Protein AF-A0A483ZE23-F1 (afdb_monomer_lite)

InterPro domains:
  IPR027417 P-loop containing nucleoside triphosphate hydrolase [G3DSA:3.40.50.300] (1-253)
  IPR038729 Rad50/SbcC-type AAA domain [PF13476] (1-204)

Secondary structure (DSSP, 8-state):
----STTSSHHHHHHHHHHHTT-S-----HHHHHH-SEEEEEEEETTEEEEEEEESS-TTSPEEEESS-GGGGGGSPPEEEBSSTT-TT-TT-BHHHHHHHHTT---PEEES-TT-TTPPEEE--HHHHGGGT---HHHHHSTTGGGTTSHHHHHHHHHHHHHHTT-S-HHHHHHHHHHHHHHHHHHHHHHHHHHHHHHHHHTT--SHHHHHHHHHHHHHHHHHHHHHHHHHHHHHHHHHHHHHHHHHHHHH--

Structure (mmCIF, N/CA/C/O backbone):
data_AF-A0A483ZE23-F1
#
_entry.id   AF-A0A483ZE23-F1
#
loop_
_atom_site.group_PDB
_atom_site.id
_atom_site.type_symbol
_atom_site.label_atom_id
_atom_site.label_alt_id
_atom_site.label_comp_id
_atom_site.label_asym_id
_atom_site.label_entity_id
_atom_site.label_seq_id
_atom_site.pdbx_PDB_ins_code
_atom_site.Cartn_x
_atom_site.Cartn_y
_atom_site.Cartn_z
_atom_site.occupancy
_atom_site.B_iso_or_equiv
_atom_site.auth_seq_id
_atom_site.auth_comp_id
_atom_site.auth_asym_id
_atom_site.auth_atom_id
_atom_site.pdbx_PDB_model_num
ATOM 1 N N . ILE A 1 1 ? 26.154 -3.461 -9.272 1.00 65.56 1 ILE A N 1
ATOM 2 C CA . ILE A 1 1 ? 26.825 -2.138 -9.287 1.00 65.56 1 ILE A CA 1
ATOM 3 C C . ILE A 1 1 ? 26.515 -1.506 -10.634 1.00 65.56 1 ILE A C 1
ATOM 5 O O . ILE A 1 1 ? 26.858 -2.111 -11.640 1.00 65.56 1 ILE A O 1
ATOM 9 N N . ILE A 1 2 ? 25.820 -0.367 -10.657 1.00 71.19 2 ILE A N 1
ATOM 10 C CA . ILE A 1 2 ? 25.617 0.430 -11.876 1.00 71.19 2 ILE A CA 1
ATOM 11 C C . ILE A 1 2 ? 26.659 1.549 -11.820 1.00 71.19 2 ILE A C 1
ATOM 13 O O . ILE A 1 2 ? 26.652 2.336 -10.875 1.00 71.19 2 ILE A O 1
ATOM 17 N N . HIS A 1 3 ? 27.589 1.580 -12.771 1.00 67.88 3 HIS A N 1
ATOM 18 C CA . HIS A 1 3 ? 28.696 2.537 -12.798 1.00 67.88 3 HIS A CA 1
ATOM 19 C C . HIS A 1 3 ? 28.598 3.432 -14.037 1.00 67.88 3 HIS A C 1
ATOM 21 O O . HIS A 1 3 ? 28.158 2.984 -15.090 1.00 67.88 3 HIS A O 1
ATOM 27 N N . GLY A 1 4 ? 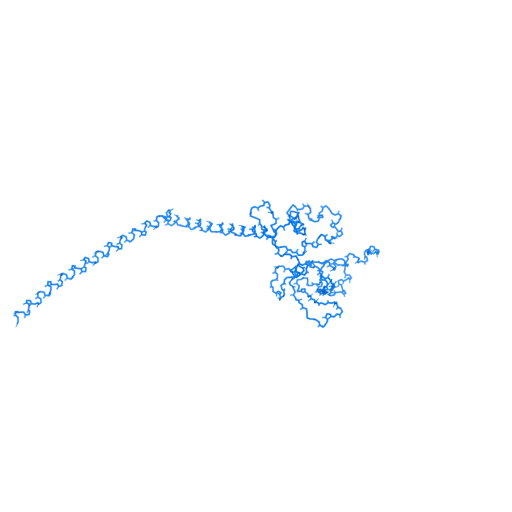28.982 4.696 -13.889 1.00 71.31 4 GLY A N 1
ATOM 28 C CA . GLY A 1 4 ? 28.954 5.719 -14.934 1.00 71.31 4 GLY A CA 1
ATOM 29 C C . GLY A 1 4 ? 29.143 7.106 -14.325 1.00 71.31 4 GLY A C 1
ATOM 30 O O . GLY A 1 4 ? 29.014 7.253 -13.105 1.00 71.31 4 GLY A O 1
ATOM 31 N N . ASP A 1 5 ? 29.383 8.118 -15.151 1.00 69.12 5 ASP A N 1
ATOM 32 C CA . ASP A 1 5 ? 29.595 9.502 -14.703 1.00 69.12 5 ASP A CA 1
ATOM 33 C C . ASP A 1 5 ? 28.368 10.090 -14.002 1.00 69.12 5 ASP A C 1
ATOM 35 O O . ASP A 1 5 ? 27.251 9.585 -14.152 1.00 69.12 5 ASP A O 1
ATOM 39 N N . SER A 1 6 ? 28.553 11.131 -13.187 1.00 67.56 6 SER A N 1
ATOM 40 C CA . SER A 1 6 ? 27.422 11.839 -12.571 1.00 67.56 6 SER A CA 1
ATOM 41 C C . SER A 1 6 ? 26.396 12.236 -13.639 1.00 67.56 6 SER A C 1
ATOM 43 O O . SER A 1 6 ? 26.776 12.554 -14.759 1.00 67.56 6 SER A O 1
ATOM 45 N N . ASP A 1 7 ? 25.109 12.183 -13.290 1.00 63.03 7 ASP A N 1
ATOM 46 C CA . ASP A 1 7 ? 23.998 12.613 -14.159 1.00 63.03 7 ASP A CA 1
ATOM 47 C C . ASP A 1 7 ? 23.682 11.724 -15.384 1.00 63.03 7 ASP A C 1
ATOM 49 O O . ASP A 1 7 ? 22.921 12.075 -16.274 1.00 63.03 7 ASP A O 1
ATOM 53 N N . THR A 1 8 ? 24.202 10.495 -15.414 1.00 67.81 8 THR A N 1
ATOM 54 C CA . THR A 1 8 ? 23.922 9.511 -16.485 1.00 67.81 8 THR A CA 1
ATOM 55 C C . THR A 1 8 ? 22.619 8.712 -16.295 1.00 67.81 8 THR A C 1
ATOM 57 O O . THR A 1 8 ? 22.459 7.636 -16.865 1.00 67.81 8 THR A O 1
ATOM 60 N N . GLY A 1 9 ? 21.691 9.178 -15.451 1.00 69.81 9 GLY A N 1
ATOM 61 C CA . GLY A 1 9 ? 20.382 8.528 -15.254 1.00 69.81 9 GLY A CA 1
ATOM 62 C C . GLY A 1 9 ? 20.380 7.242 -14.411 1.00 69.81 9 GLY A C 1
ATOM 63 O O . GLY A 1 9 ? 19.381 6.525 -14.366 1.00 69.81 9 GLY A O 1
ATOM 64 N N . LYS A 1 10 ? 21.474 6.932 -13.701 1.00 81.19 10 LYS A N 1
ATOM 65 C CA . LYS A 1 10 ? 21.560 5.746 -12.820 1.00 81.19 10 LYS A CA 1
ATOM 66 C C . LYS A 1 10 ? 20.478 5.742 -11.736 1.00 81.19 10 LYS A C 1
ATOM 68 O O . LYS A 1 10 ? 19.839 4.717 -11.509 1.00 81.19 10 LYS A O 1
ATOM 73 N N . SER A 1 11 ? 20.272 6.888 -11.087 1.00 80.31 11 SER A N 1
ATOM 74 C CA . SER A 1 11 ? 19.232 7.055 -10.067 1.00 80.31 11 SER A CA 1
ATOM 75 C C . SER A 1 11 ? 17.834 6.961 -10.683 1.00 80.31 11 SER A C 1
ATOM 77 O O . SER A 1 11 ? 16.947 6.365 -10.079 1.00 80.31 11 SER A O 1
ATOM 79 N N . SER A 1 12 ? 17.662 7.417 -11.929 1.00 83.50 12 SER A N 1
ATOM 80 C CA . SER A 1 12 ? 16.395 7.341 -12.664 1.00 83.50 12 SER A CA 1
ATOM 81 C C . SER A 1 12 ? 15.918 5.898 -12.865 1.00 83.50 12 SER A C 1
ATOM 83 O O . SER A 1 12 ? 14.727 5.627 -12.752 1.00 83.50 12 SER A O 1
ATOM 85 N N . ILE A 1 13 ? 16.825 4.940 -13.102 1.00 85.81 13 ILE A N 1
ATOM 86 C CA . ILE A 1 13 ? 16.463 3.512 -13.212 1.00 85.81 13 ILE A CA 1
ATOM 87 C C . ILE A 1 13 ? 15.835 3.006 -11.905 1.00 85.81 13 ILE A C 1
ATOM 89 O O . ILE A 1 13 ? 14.815 2.316 -11.922 1.00 85.81 13 ILE A O 1
ATOM 93 N N . LEU A 1 14 ? 16.433 3.353 -10.765 1.00 87.00 14 LEU A N 1
ATOM 94 C CA . LEU A 1 14 ? 15.923 2.949 -9.456 1.00 87.00 14 LEU A CA 1
ATOM 95 C C . LEU A 1 14 ? 14.601 3.648 -9.115 1.00 87.00 14 LEU A C 1
ATOM 97 O O . LEU A 1 14 ? 13.697 3.011 -8.572 1.00 87.00 14 LEU A O 1
ATOM 101 N N . GLU A 1 15 ? 14.456 4.914 -9.503 1.00 87.44 15 GLU A N 1
ATOM 102 C CA . GLU A 1 15 ? 13.198 5.662 -9.439 1.00 87.44 15 GLU A CA 1
ATOM 103 C C . GLU A 1 15 ? 12.086 4.969 -10.246 1.00 87.44 15 GLU A C 1
ATOM 105 O O . GLU A 1 15 ? 10.981 4.792 -9.731 1.00 87.44 15 GLU A O 1
ATOM 110 N N . PHE A 1 16 ? 12.372 4.469 -11.456 1.00 90.19 16 PHE A N 1
ATOM 111 C CA . PHE A 1 16 ? 11.405 3.698 -12.251 1.00 90.19 16 PHE A CA 1
ATOM 112 C C . PHE A 1 16 ? 10.968 2.408 -11.563 1.00 90.19 16 PHE A C 1
ATOM 114 O O . PHE A 1 16 ? 9.770 2.120 -11.505 1.00 90.19 16 PHE A O 1
ATOM 121 N N . ILE A 1 17 ? 11.912 1.645 -11.008 1.00 91.62 17 ILE A N 1
ATOM 122 C CA . ILE A 1 17 ? 11.592 0.428 -10.253 1.00 91.62 17 ILE A CA 1
ATOM 123 C C . ILE A 1 17 ? 10.708 0.788 -9.054 1.00 91.62 17 ILE A C 1
ATOM 125 O O . ILE A 1 17 ? 9.651 0.191 -8.853 1.00 91.62 17 ILE A O 1
ATOM 129 N N . ASN A 1 18 ? 11.089 1.809 -8.286 1.00 90.88 18 ASN A N 1
ATOM 130 C CA . ASN A 1 18 ? 10.332 2.277 -7.130 1.00 90.88 18 ASN A CA 1
ATOM 131 C C . ASN A 1 18 ? 8.910 2.745 -7.508 1.00 90.88 18 ASN A C 1
ATOM 133 O O . ASN A 1 18 ? 7.946 2.439 -6.796 1.00 90.88 18 ASN A O 1
ATOM 137 N N . TYR A 1 19 ? 8.768 3.440 -8.638 1.00 92.31 19 TYR A N 1
ATOM 138 C CA . TYR A 1 19 ? 7.496 3.900 -9.195 1.00 92.31 19 TYR A CA 1
ATOM 139 C C . TYR A 1 19 ? 6.587 2.752 -9.628 1.00 92.31 19 TYR A C 1
ATOM 141 O O . TYR A 1 19 ? 5.401 2.737 -9.282 1.00 92.31 19 TYR A O 1
ATOM 149 N N . LEU A 1 20 ? 7.134 1.764 -10.335 1.00 93.88 20 LEU A N 1
ATOM 150 C CA . LEU A 1 20 ? 6.393 0.582 -10.781 1.00 93.88 20 LEU A CA 1
ATOM 151 C C . LEU A 1 20 ? 6.028 -0.337 -9.609 1.00 93.88 20 LEU A C 1
ATOM 153 O O . LEU A 1 20 ? 4.983 -0.976 -9.629 1.00 93.88 20 LEU A O 1
ATOM 157 N N . LEU A 1 21 ? 6.792 -0.287 -8.518 1.00 93.12 21 LEU A N 1
ATOM 158 C CA . LEU A 1 21 ? 6.472 -0.901 -7.226 1.00 93.12 21 LEU A CA 1
ATOM 159 C C . LEU A 1 21 ? 5.576 -0.018 -6.326 1.00 93.12 21 LEU A C 1
ATOM 161 O O . LEU A 1 21 ? 5.539 -0.166 -5.098 1.00 93.12 21 LEU A O 1
ATOM 165 N N . GLY A 1 22 ? 4.833 0.921 -6.919 1.00 89.81 22 GLY A N 1
ATOM 166 C CA . GLY A 1 22 ? 3.726 1.627 -6.271 1.00 89.81 22 GLY A CA 1
ATOM 167 C C . GLY A 1 22 ? 4.075 2.955 -5.596 1.00 89.81 22 GLY A C 1
ATOM 168 O O . GLY A 1 22 ? 3.299 3.417 -4.755 1.00 89.81 22 GLY A O 1
ATOM 169 N N . ALA A 1 23 ? 5.216 3.586 -5.903 1.00 89.38 23 ALA A N 1
ATOM 170 C CA . ALA A 1 23 ? 5.449 4.963 -5.456 1.00 89.38 23 ALA A CA 1
ATOM 171 C C . ALA A 1 23 ? 4.431 5.922 -6.101 1.00 89.38 23 ALA A C 1
ATOM 173 O O . ALA A 1 23 ? 3.999 5.735 -7.237 1.00 89.38 23 ALA A O 1
ATOM 174 N N . SER A 1 24 ? 4.003 6.957 -5.381 1.00 86.19 24 SER A N 1
ATOM 175 C CA . SER A 1 24 ? 2.981 7.891 -5.880 1.00 86.19 24 SER A CA 1
ATOM 176 C C . SER A 1 24 ? 3.514 8.884 -6.912 1.00 86.19 24 SER A C 1
ATOM 178 O O . SER A 1 24 ? 2.729 9.426 -7.686 1.00 86.19 24 SER A O 1
ATOM 180 N N . LYS A 1 25 ? 4.825 9.122 -6.907 1.00 82.75 25 LYS A N 1
ATOM 181 C CA . LYS A 1 25 ? 5.541 10.048 -7.782 1.00 82.75 25 LYS A CA 1
ATOM 182 C C . LYS A 1 25 ? 6.838 9.396 -8.248 1.00 82.75 25 LYS A C 1
ATOM 184 O O . LYS A 1 25 ? 7.291 8.435 -7.626 1.00 82.75 25 LYS A O 1
ATOM 189 N N . ILE A 1 26 ? 7.380 9.936 -9.327 1.00 84.38 26 ILE A N 1
ATOM 190 C CA . ILE A 1 26 ? 8.686 9.598 -9.873 1.00 84.38 26 ILE A CA 1
ATOM 191 C C . ILE A 1 26 ? 9.398 10.910 -10.190 1.00 84.38 26 ILE A C 1
ATOM 193 O O . ILE A 1 26 ? 8.773 11.820 -10.740 1.00 84.38 26 ILE A O 1
ATOM 197 N N . GLU A 1 27 ? 10.661 11.026 -9.799 1.00 80.25 27 GLU A N 1
ATOM 198 C CA . GLU A 1 27 ? 11.491 12.185 -10.130 1.00 80.25 27 GLU A CA 1
ATOM 199 C C . GLU A 1 27 ? 12.372 11.828 -11.330 1.00 80.25 27 GLU A C 1
ATOM 201 O O . GLU A 1 27 ? 13.183 10.904 -11.278 1.00 80.25 27 GLU A O 1
ATOM 206 N N . LEU A 1 28 ? 12.156 12.517 -12.452 1.00 76.81 28 LEU A N 1
ATOM 207 C CA . LEU A 1 28 ? 12.827 12.254 -13.725 1.00 76.81 28 LEU A CA 1
ATOM 208 C C . LEU A 1 28 ? 13.438 13.541 -14.275 1.00 76.81 28 LEU A C 1
ATOM 210 O O . LEU A 1 28 ? 12.892 14.622 -14.068 1.00 76.81 28 LEU A O 1
ATOM 214 N N . ALA A 1 29 ? 14.540 13.398 -15.010 1.00 73.81 29 ALA A N 1
ATOM 215 C CA . ALA A 1 29 ? 15.117 14.480 -15.800 1.00 73.81 29 ALA A CA 1
ATOM 216 C C . ALA A 1 29 ? 14.209 14.830 -16.995 1.00 73.81 29 ALA A C 1
ATOM 218 O O . ALA A 1 29 ? 13.517 13.953 -17.533 1.00 73.81 29 ALA A O 1
ATOM 219 N N . ASP A 1 30 ? 14.233 16.093 -17.419 1.00 70.06 30 ASP A N 1
ATOM 220 C CA . ASP A 1 30 ? 13.345 16.642 -18.454 1.00 70.06 30 ASP A CA 1
ATOM 221 C C . ASP A 1 30 ? 13.458 15.889 -19.793 1.00 70.06 30 ASP A C 1
ATOM 223 O O . ASP A 1 30 ? 12.461 15.673 -20.492 1.00 70.06 30 ASP A O 1
ATOM 227 N N . GLU A 1 31 ? 14.653 15.403 -20.130 1.00 70.50 31 GLU A N 1
ATOM 228 C CA . GLU A 1 31 ? 14.921 14.638 -21.347 1.00 70.50 31 GLU A CA 1
ATOM 229 C C . GLU A 1 31 ? 14.141 13.318 -21.376 1.00 70.50 31 GLU A C 1
ATOM 231 O O . GLU A 1 31 ? 13.578 12.952 -22.411 1.00 70.50 31 GLU A O 1
ATOM 236 N N . ILE A 1 32 ? 14.052 12.617 -20.239 1.00 72.88 32 ILE A N 1
ATOM 237 C CA . ILE A 1 32 ? 13.339 11.335 -20.126 1.00 72.88 32 ILE A CA 1
ATOM 238 C C . ILE A 1 32 ? 11.835 11.559 -20.241 1.00 72.88 32 ILE A C 1
ATOM 240 O O . ILE A 1 32 ? 11.150 10.801 -20.932 1.00 72.88 32 ILE A O 1
ATOM 244 N N . ILE A 1 33 ? 11.334 12.613 -19.593 1.00 72.88 33 ILE A N 1
ATOM 245 C CA . ILE A 1 33 ? 9.921 12.986 -19.630 1.00 72.88 33 ILE A CA 1
ATOM 246 C C . ILE A 1 33 ? 9.503 13.162 -21.095 1.00 72.88 33 ILE A C 1
ATOM 248 O O . ILE A 1 33 ? 8.601 12.473 -21.560 1.00 72.88 33 ILE A O 1
ATOM 252 N N . SER A 1 34 ? 10.243 13.949 -21.879 1.00 73.19 34 SER A N 1
ATOM 253 C CA . SER A 1 34 ? 9.892 14.255 -23.277 1.00 73.19 34 SER A CA 1
ATOM 254 C C . SER A 1 34 ? 9.717 13.045 -24.215 1.00 73.19 34 SER A C 1
ATOM 256 O O . SER A 1 34 ? 9.046 13.163 -25.240 1.00 73.19 34 SER A O 1
ATOM 258 N N . SER A 1 35 ? 10.308 11.893 -23.884 1.00 76.50 35 SER A N 1
ATOM 259 C CA . SER A 1 35 ? 10.448 10.753 -24.802 1.00 76.50 35 SER A CA 1
ATOM 260 C C . SER A 1 35 ? 9.726 9.480 -24.349 1.00 76.50 35 SER A C 1
ATOM 262 O O . SER A 1 35 ? 9.597 8.540 -25.134 1.00 76.50 35 SER A O 1
ATOM 264 N N . VAL A 1 36 ? 9.256 9.416 -23.100 1.00 80.12 36 VAL A N 1
ATOM 265 C CA . VAL A 1 36 ? 8.680 8.200 -22.508 1.00 80.12 36 VAL A CA 1
ATOM 266 C C . VAL A 1 36 ? 7.251 8.467 -22.049 1.00 80.12 36 VAL A C 1
ATOM 268 O O . VAL A 1 36 ? 6.993 9.430 -21.345 1.00 80.12 36 VAL A O 1
ATOM 271 N N . ASN A 1 37 ? 6.313 7.586 -22.409 1.00 85.12 37 ASN A N 1
ATOM 272 C CA . ASN A 1 37 ? 4.911 7.681 -21.967 1.00 85.12 37 ASN A CA 1
ATOM 273 C C . ASN A 1 37 ? 4.549 6.618 -20.921 1.00 85.12 37 ASN A C 1
ATOM 275 O O . ASN A 1 37 ? 3.772 6.867 -19.999 1.00 85.12 37 ASN A O 1
ATOM 279 N N . TYR A 1 38 ? 5.127 5.426 -21.055 1.00 89.75 38 TYR A N 1
ATOM 280 C CA . TYR A 1 38 ? 4.837 4.275 -20.209 1.00 89.75 38 TYR A CA 1
ATOM 281 C C . TYR A 1 38 ? 6.133 3.644 -19.729 1.00 89.75 38 TYR A C 1
ATOM 283 O O . TYR A 1 38 ? 7.107 3.569 -20.476 1.00 89.75 38 TYR A O 1
ATOM 291 N N . ALA A 1 39 ? 6.106 3.142 -18.503 1.00 91.94 39 ALA A N 1
ATOM 292 C CA . ALA A 1 39 ? 7.167 2.329 -17.944 1.00 91.94 39 ALA A CA 1
ATOM 293 C C . ALA A 1 39 ? 6.632 0.918 -17.671 1.00 91.94 39 ALA A C 1
A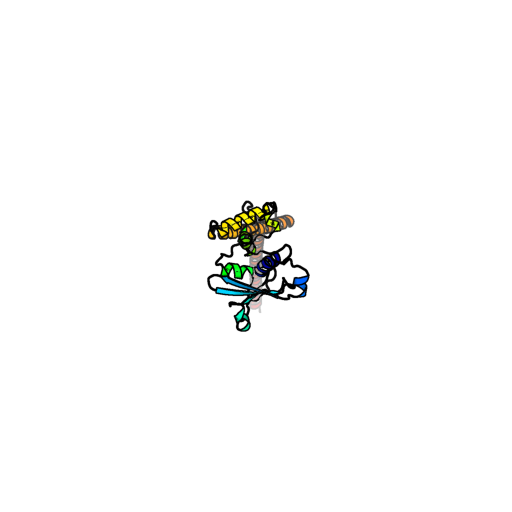TOM 295 O O . ALA A 1 39 ? 5.462 0.747 -17.314 1.00 91.94 39 ALA A O 1
ATOM 296 N N . ALA A 1 40 ? 7.487 -0.084 -17.861 1.00 94.56 40 ALA A N 1
ATOM 297 C CA . ALA A 1 40 ? 7.164 -1.480 -17.613 1.00 94.56 40 ALA A CA 1
ATOM 298 C C . ALA A 1 40 ? 8.267 -2.143 -16.785 1.00 94.56 40 ALA A C 1
ATOM 300 O O . ALA A 1 40 ? 9.449 -1.877 -17.001 1.00 94.56 40 ALA A O 1
ATOM 301 N N . LEU A 1 41 ? 7.872 -2.989 -15.836 1.00 95.50 41 LEU A N 1
ATOM 302 C CA . LEU A 1 41 ? 8.773 -3.755 -14.982 1.00 95.50 41 LEU A CA 1
ATOM 303 C C . LEU A 1 41 ? 8.312 -5.204 -14.957 1.00 95.50 41 LEU A C 1
ATOM 305 O O . LEU A 1 41 ? 7.193 -5.492 -14.537 1.00 95.50 41 LEU A O 1
ATOM 309 N N . GLU A 1 42 ? 9.195 -6.103 -15.369 1.00 96.06 42 GLU A N 1
ATOM 310 C CA . GLU A 1 42 ? 9.025 -7.530 -15.138 1.00 96.06 42 GLU A CA 1
ATOM 311 C C . GLU A 1 42 ? 9.618 -7.900 -13.774 1.00 96.06 42 GLU A C 1
ATOM 313 O O . GLU A 1 42 ? 10.748 -7.529 -13.451 1.00 96.06 42 GLU A O 1
ATOM 318 N N . VAL A 1 43 ? 8.845 -8.618 -12.964 1.00 94.62 43 VAL A N 1
ATOM 319 C CA . VAL A 1 43 ? 9.260 -9.157 -11.667 1.00 94.62 43 VAL A CA 1
ATOM 320 C C . VAL A 1 43 ? 8.902 -10.631 -11.580 1.00 94.62 43 VAL A C 1
ATOM 322 O O . VAL A 1 43 ? 7.879 -11.068 -12.104 1.00 94.62 43 VAL A O 1
ATOM 325 N N . ILE A 1 44 ? 9.723 -11.394 -10.867 1.00 95.12 44 ILE A N 1
ATOM 326 C CA . ILE A 1 44 ? 9.438 -12.789 -10.541 1.00 95.12 44 ILE A CA 1
ATOM 327 C C . ILE A 1 44 ? 9.107 -12.849 -9.054 1.00 95.12 44 ILE A C 1
ATOM 329 O O . ILE A 1 44 ? 9.916 -12.446 -8.219 1.00 95.12 44 ILE A O 1
ATOM 333 N N . ILE A 1 45 ? 7.908 -13.326 -8.730 1.00 92.62 45 ILE A N 1
ATOM 334 C CA . ILE A 1 45 ? 7.430 -13.488 -7.357 1.00 92.62 45 ILE A CA 1
ATOM 335 C C . ILE A 1 45 ? 6.938 -14.925 -7.213 1.00 92.62 45 ILE A C 1
ATOM 337 O O . ILE A 1 45 ? 6.055 -15.335 -7.966 1.00 92.62 45 ILE A O 1
ATOM 341 N N . ASN A 1 46 ? 7.499 -15.683 -6.264 1.00 89.81 46 ASN A N 1
ATOM 342 C CA . ASN A 1 46 ? 7.157 -17.094 -6.034 1.00 89.81 46 ASN A CA 1
ATOM 343 C C . ASN A 1 46 ? 7.141 -17.913 -7.343 1.00 89.81 46 ASN A C 1
ATOM 345 O O . ASN A 1 46 ? 6.133 -18.525 -7.694 1.00 89.81 46 ASN A O 1
ATOM 349 N N . ASP A 1 47 ? 8.235 -17.829 -8.109 1.00 90.44 47 ASP A N 1
ATOM 350 C CA . ASP A 1 47 ? 8.440 -18.497 -9.409 1.00 90.44 47 ASP A CA 1
ATOM 351 C C . ASP A 1 47 ? 7.447 -18.122 -10.527 1.00 90.44 47 ASP A C 1
ATOM 353 O O . ASP A 1 47 ? 7.468 -18.699 -11.614 1.00 90.44 47 ASP A O 1
ATOM 357 N N . SER A 1 48 ? 6.598 -17.119 -10.301 1.00 92.56 48 SER A N 1
ATOM 358 C CA . SER A 1 48 ? 5.664 -16.592 -11.295 1.00 92.56 48 SER A CA 1
ATOM 359 C C . SER A 1 48 ? 6.146 -15.243 -11.824 1.00 92.56 48 SER A C 1
ATOM 361 O O . SER A 1 48 ? 6.449 -14.336 -11.048 1.00 92.56 48 SER A O 1
ATOM 363 N N . ALA A 1 49 ? 6.201 -15.102 -13.150 1.00 94.50 49 ALA A N 1
ATOM 364 C CA . ALA A 1 49 ? 6.545 -13.844 -13.806 1.00 94.50 49 ALA A CA 1
ATOM 365 C C . ALA A 1 49 ? 5.325 -12.916 -13.893 1.00 94.50 49 ALA A C 1
ATOM 367 O O . ALA A 1 49 ? 4.245 -13.324 -14.329 1.00 94.50 49 ALA A O 1
ATOM 368 N N . TYR A 1 50 ? 5.527 -11.656 -13.522 1.00 95.75 50 TYR A N 1
ATOM 369 C CA . TYR A 1 50 ? 4.543 -10.590 -13.621 1.00 95.75 50 TYR A CA 1
ATOM 370 C C . TYR A 1 50 ? 5.152 -9.390 -14.330 1.00 95.75 50 TYR A C 1
ATOM 372 O O . TYR A 1 50 ? 6.254 -8.964 -14.002 1.00 95.75 50 TYR A O 1
ATOM 380 N N . THR A 1 51 ? 4.399 -8.793 -15.243 1.00 96.62 51 THR A N 1
ATOM 381 C CA . THR A 1 51 ? 4.760 -7.539 -15.898 1.00 96.62 51 THR A CA 1
ATOM 382 C C . THR A 1 51 ? 3.834 -6.438 -15.410 1.00 96.62 51 THR A C 1
ATOM 384 O O . THR A 1 51 ? 2.625 -6.497 -15.625 1.00 96.62 51 THR A O 1
ATOM 387 N N . ILE A 1 52 ? 4.397 -5.426 -14.764 1.00 96.56 52 ILE A N 1
ATOM 388 C CA . ILE A 1 52 ? 3.688 -4.249 -14.264 1.00 96.56 52 ILE A CA 1
ATOM 389 C C . ILE A 1 52 ? 3.890 -3.114 -15.260 1.00 96.56 52 ILE A C 1
ATOM 391 O O . ILE A 1 52 ? 5.028 -2.802 -15.600 1.00 96.56 52 ILE A O 1
ATOM 395 N N . VAL A 1 53 ? 2.810 -2.478 -15.705 1.00 95.06 53 VAL A N 1
ATOM 396 C CA . VAL A 1 53 ? 2.843 -1.359 -16.652 1.00 95.06 53 VAL A CA 1
ATOM 397 C C . VAL A 1 53 ? 2.114 -0.160 -16.062 1.00 95.06 53 VAL A C 1
ATOM 399 O O . VAL A 1 53 ? 1.010 -0.279 -15.521 1.00 95.06 53 VAL A O 1
ATOM 402 N N . ARG A 1 54 ? 2.734 1.018 -16.172 1.00 93.81 54 ARG A N 1
ATOM 403 C CA . ARG A 1 54 ? 2.169 2.267 -15.661 1.00 93.81 54 ARG A CA 1
ATOM 404 C C . ARG A 1 54 ? 2.504 3.453 -16.557 1.00 93.81 54 ARG A C 1
ATOM 406 O O . ARG A 1 54 ? 3.604 3.556 -17.092 1.00 93.81 54 ARG A O 1
ATOM 413 N N . ASP A 1 55 ? 1.543 4.360 -16.680 1.00 91.06 55 ASP A N 1
ATOM 414 C CA . ASP A 1 55 ? 1.710 5.674 -17.308 1.00 91.06 55 ASP A CA 1
ATOM 415 C C . ASP A 1 55 ? 2.507 6.593 -16.367 1.00 91.06 55 ASP A C 1
ATOM 417 O O . ASP A 1 55 ? 2.186 6.684 -15.177 1.00 91.06 55 ASP A O 1
ATOM 421 N N . ILE A 1 56 ? 3.557 7.252 -16.863 1.00 89.00 56 ILE A N 1
ATOM 422 C CA . ILE A 1 56 ? 4.417 8.109 -16.028 1.00 89.00 56 ILE A CA 1
ATOM 423 C C . ILE A 1 56 ? 3.785 9.479 -15.735 1.00 89.00 56 ILE A C 1
ATOM 425 O O . ILE A 1 56 ? 4.079 10.088 -14.710 1.00 89.00 56 ILE A O 1
ATOM 429 N N . TYR A 1 57 ? 2.871 9.939 -16.592 1.00 85.69 57 TYR A N 1
ATOM 430 C CA . TYR A 1 57 ? 2.190 11.230 -16.479 1.00 85.69 57 TYR A CA 1
ATOM 431 C C . TYR A 1 57 ? 0.892 11.149 -15.688 1.00 85.69 57 TYR A C 1
ATOM 433 O O . TYR A 1 57 ? 0.426 12.146 -15.133 1.00 85.69 57 TYR A O 1
ATOM 441 N N . LYS A 1 58 ? 0.287 9.959 -15.635 1.00 86.38 58 LYS A N 1
ATOM 442 C CA . LYS A 1 58 ? -0.992 9.722 -14.958 1.00 86.38 58 LYS A CA 1
ATOM 443 C C . LYS A 1 58 ? -0.827 8.746 -13.790 1.00 86.38 58 LYS A C 1
ATOM 445 O O . LYS A 1 58 ? -1.377 7.645 -13.825 1.00 86.38 58 LYS A O 1
ATOM 450 N N . PRO A 1 59 ? -0.155 9.148 -12.695 1.00 85.31 59 PRO A N 1
ATOM 451 C CA . PRO A 1 59 ? 0.118 8.264 -11.562 1.00 85.31 59 PRO A CA 1
ATOM 452 C C . PRO A 1 59 ? -1.139 7.790 -10.820 1.00 85.31 59 PRO A C 1
ATOM 454 O O . PRO A 1 59 ? -1.056 6.833 -10.053 1.00 85.31 59 PRO A O 1
ATOM 457 N N . GLN A 1 60 ? -2.284 8.446 -11.024 1.00 86.31 60 GLN A N 1
ATOM 458 C CA . GLN A 1 60 ? -3.570 8.086 -10.414 1.00 86.31 60 GLN A CA 1
ATOM 459 C C . GLN A 1 60 ? -4.383 7.081 -11.243 1.00 86.31 60 GLN A C 1
ATOM 461 O O . GLN A 1 60 ? -5.387 6.564 -10.751 1.00 86.31 60 GLN A O 1
ATOM 466 N N . ASN A 1 61 ? -3.967 6.802 -12.483 1.00 90.00 61 ASN A N 1
ATOM 467 C CA . ASN A 1 61 ? -4.613 5.790 -13.309 1.00 90.00 61 ASN A CA 1
ATOM 468 C C . ASN A 1 61 ? -4.381 4.385 -12.748 1.00 90.00 61 ASN A C 1
ATOM 470 O O . ASN A 1 61 ? -3.479 4.151 -11.940 1.00 90.00 61 ASN A O 1
ATOM 474 N N . PHE A 1 62 ? -5.207 3.443 -13.204 1.00 92.75 62 PHE A N 1
ATOM 475 C CA . PHE A 1 62 ? -5.044 2.043 -12.846 1.00 92.75 62 PHE A CA 1
ATOM 476 C C . PHE A 1 62 ? -3.695 1.507 -13.321 1.00 92.75 62 PHE A C 1
ATOM 478 O O . PHE A 1 62 ? -3.239 1.808 -14.424 1.00 92.75 62 PHE A O 1
ATOM 485 N N . ILE A 1 63 ? -3.076 0.712 -12.457 1.00 93.75 63 ILE A N 1
ATOM 486 C CA . ILE A 1 63 ? -1.836 0.002 -12.733 1.00 93.75 63 ILE A CA 1
ATOM 487 C C . ILE A 1 63 ? -2.214 -1.309 -13.409 1.00 93.75 63 ILE A C 1
ATOM 489 O O . ILE A 1 63 ? -3.040 -2.061 -12.885 1.00 93.75 63 ILE A O 1
ATOM 493 N N . GLU A 1 64 ? -1.622 -1.568 -14.570 1.00 94.75 64 GLU A N 1
ATOM 494 C CA . GLU A 1 64 ? -1.862 -2.796 -15.314 1.00 94.75 64 GLU A CA 1
ATOM 495 C C . GLU A 1 64 ? -0.846 -3.856 -14.914 1.00 94.75 64 GLU A C 1
ATOM 497 O O . GLU A 1 64 ? 0.357 -3.596 -14.881 1.00 94.75 64 GLU A O 1
ATOM 502 N N . VAL A 1 65 ? -1.326 -5.060 -14.621 1.00 95.75 65 VAL A N 1
ATOM 503 C CA . VAL A 1 65 ? -0.475 -6.199 -14.280 1.00 95.75 65 VAL A CA 1
ATOM 504 C C . VAL A 1 65 ? -0.832 -7.374 -15.174 1.00 95.75 65 VAL A C 1
ATOM 506 O O . VAL A 1 65 ? -1.983 -7.809 -15.224 1.00 95.75 65 VAL A O 1
ATOM 509 N N . TYR A 1 66 ? 0.173 -7.899 -15.861 1.00 95.44 66 TYR A N 1
ATOM 510 C CA . TYR A 1 66 ? 0.085 -9.075 -16.713 1.00 95.44 66 TYR A CA 1
ATOM 511 C C . TYR A 1 66 ? 0.780 -10.234 -15.999 1.00 95.44 66 TYR A C 1
ATOM 513 O O . TYR A 1 66 ? 1.915 -10.088 -15.550 1.00 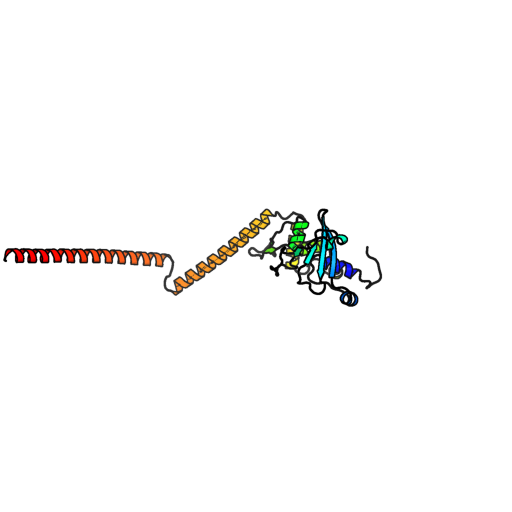95.44 66 TYR A O 1
ATOM 521 N N . GLN A 1 67 ? 0.127 -11.389 -15.891 1.00 92.81 67 GLN A N 1
ATOM 522 C CA . GLN A 1 67 ? 0.724 -12.596 -15.307 1.00 92.81 67 GLN A CA 1
ATOM 523 C C . GLN A 1 67 ? 1.547 -13.353 -16.360 1.00 92.81 67 GLN A C 1
ATOM 525 O O . GLN A 1 67 ? 1.245 -14.486 -16.731 1.00 92.81 67 GLN A O 1
ATOM 530 N N . CYS A 1 68 ? 2.542 -12.675 -16.919 1.00 93.38 68 CYS A N 1
ATOM 531 C CA . CYS A 1 68 ? 3.457 -13.231 -17.900 1.00 93.38 68 CYS A CA 1
ATOM 532 C C . CYS A 1 68 ? 4.745 -12.395 -17.970 1.00 93.38 68 CYS A C 1
ATOM 534 O O . CYS A 1 68 ? 4.759 -11.243 -17.513 1.00 93.38 68 CYS A O 1
ATOM 536 N N . PRO A 1 69 ? 5.804 -12.933 -18.600 1.00 94.00 69 PRO A N 1
ATOM 537 C CA . PRO A 1 69 ? 6.951 -12.138 -19.023 1.00 94.00 69 PRO A CA 1
ATOM 538 C C . PRO A 1 69 ? 6.541 -11.037 -20.007 1.00 94.00 69 PRO A C 1
ATOM 540 O O . PRO A 1 69 ? 5.549 -11.179 -20.736 1.00 94.00 69 PRO A O 1
ATOM 543 N N . PHE A 1 70 ? 7.326 -9.966 -20.068 1.00 91.88 70 PHE A N 1
ATOM 544 C CA . PHE A 1 70 ? 7.038 -8.769 -20.856 1.00 91.88 70 PHE A CA 1
ATOM 545 C C . PHE A 1 70 ? 6.862 -9.089 -22.344 1.00 91.88 70 PHE A C 1
ATOM 547 O O . PHE A 1 70 ? 5.949 -8.574 -22.988 1.00 91.88 70 PHE A O 1
ATOM 554 N N . GLU A 1 71 ? 7.670 -10.009 -22.873 1.00 91.69 71 GLU A N 1
ATOM 555 C CA . GLU A 1 71 ? 7.629 -10.434 -24.278 1.00 91.69 71 GLU A CA 1
ATOM 556 C C . GLU A 1 71 ? 6.277 -11.022 -24.700 1.00 91.69 71 GLU A C 1
ATOM 558 O O . GLU A 1 71 ? 5.910 -10.967 -25.870 1.00 91.69 71 GLU A O 1
ATOM 563 N N . ARG A 1 72 ? 5.520 -11.593 -23.755 1.00 90.62 72 ARG A N 1
ATOM 564 C CA . ARG A 1 72 ? 4.242 -12.263 -24.032 1.00 90.62 72 ARG A CA 1
ATOM 565 C C . ARG A 1 72 ? 3.026 -11.427 -23.659 1.00 90.62 72 ARG A C 1
ATOM 567 O O . ARG A 1 72 ? 1.912 -11.926 -23.800 1.00 90.62 72 ARG A O 1
ATOM 574 N N . ARG A 1 73 ? 3.196 -10.176 -23.210 1.00 89.50 73 ARG A N 1
ATOM 575 C CA . ARG A 1 73 ? 2.079 -9.376 -22.673 1.00 89.50 73 ARG A CA 1
ATOM 576 C C . ARG A 1 73 ? 0.920 -9.232 -23.660 1.00 89.50 73 ARG A C 1
ATOM 578 O O . ARG A 1 73 ? -0.224 -9.226 -23.233 1.00 89.50 73 ARG A O 1
ATOM 585 N N . GLU A 1 74 ? 1.200 -9.132 -24.961 1.00 87.56 74 GLU A N 1
ATOM 586 C CA . GLU A 1 74 ? 0.166 -8.922 -25.987 1.00 87.56 74 GLU A CA 1
ATOM 587 C C . GLU A 1 74 ? -0.805 -10.104 -26.110 1.00 87.56 74 GLU A C 1
ATOM 589 O O . GLU A 1 74 ? -1.937 -9.930 -26.552 1.00 87.56 74 GLU A O 1
ATOM 594 N N . ALA A 1 75 ? -0.388 -11.297 -25.678 1.00 87.44 75 ALA A N 1
ATOM 595 C CA . ALA A 1 75 ? -1.218 -12.496 -25.676 1.00 87.44 75 ALA A CA 1
ATOM 596 C C . ALA A 1 75 ? -2.038 -12.672 -24.383 1.00 87.44 75 ALA A C 1
ATOM 598 O O . ALA A 1 75 ? -2.844 -13.598 -24.299 1.00 87.44 75 ALA A O 1
ATOM 599 N N . PHE A 1 76 ? -1.834 -11.823 -23.369 1.00 88.56 76 PHE A N 1
ATOM 600 C CA . PHE A 1 76 ? -2.453 -11.949 -22.050 1.00 88.56 76 PHE A CA 1
ATOM 601 C C . PHE A 1 76 ? -3.328 -10.740 -21.713 1.00 88.56 76 PHE A C 1
ATOM 603 O O . PHE A 1 76 ? -3.051 -9.604 -22.087 1.00 88.56 76 PHE A O 1
ATOM 610 N N . ILE A 1 77 ? -4.390 -10.989 -20.948 1.00 89.75 77 ILE A N 1
ATOM 611 C CA . ILE A 1 77 ? -5.274 -9.937 -20.441 1.00 89.75 77 ILE A CA 1
ATOM 612 C C . ILE A 1 77 ? -4.650 -9.330 -19.182 1.00 89.75 77 ILE A C 1
ATOM 614 O O . ILE A 1 77 ? -4.273 -10.059 -18.260 1.00 89.75 77 ILE A O 1
ATOM 618 N N . SER A 1 78 ? -4.573 -8.000 -19.129 1.00 92.12 78 SER A N 1
ATOM 619 C CA . SER A 1 78 ? -4.140 -7.288 -17.930 1.00 92.12 78 SER A CA 1
ATOM 620 C C . SER A 1 78 ? -5.233 -7.208 -16.875 1.00 92.12 78 SER A C 1
ATOM 622 O O . SER A 1 78 ? -6.409 -6.988 -17.170 1.00 92.12 78 SER A O 1
ATOM 624 N N . ARG A 1 79 ? -4.807 -7.314 -15.618 1.00 93.69 79 ARG A N 1
ATOM 625 C CA . ARG A 1 79 ? -5.593 -6.905 -14.453 1.00 93.69 79 ARG A CA 1
ATOM 626 C C . ARG A 1 79 ? -5.320 -5.443 -14.137 1.00 93.69 79 ARG A C 1
ATOM 628 O O . ARG A 1 79 ? -4.195 -4.974 -14.316 1.00 93.69 79 ARG A O 1
ATOM 635 N N . LYS A 1 80 ? -6.340 -4.727 -13.671 1.00 93.56 80 LYS A N 1
ATOM 636 C CA . LYS A 1 80 ? -6.306 -3.282 -13.424 1.00 93.56 80 LYS A CA 1
ATOM 637 C C . LYS A 1 80 ? -6.506 -2.991 -11.946 1.00 93.56 80 LYS A C 1
ATOM 639 O O . LYS A 1 80 ? -7.604 -3.121 -11.408 1.00 93.56 80 LYS A O 1
ATOM 644 N N . TYR A 1 81 ? -5.438 -2.521 -11.315 1.00 93.19 81 TYR A N 1
ATOM 645 C CA . TYR A 1 81 ? -5.395 -2.253 -9.885 1.00 93.19 81 TYR A CA 1
ATOM 646 C C . TYR A 1 81 ? -5.388 -0.754 -9.575 1.00 93.19 81 TYR A C 1
ATOM 648 O O . TYR A 1 81 ? -4.743 0.041 -10.260 1.00 93.19 81 TYR A O 1
ATOM 656 N N . ALA A 1 82 ? -6.054 -0.352 -8.494 1.00 91.88 82 ALA A N 1
ATOM 657 C CA . ALA A 1 82 ? -5.988 1.011 -7.981 1.00 91.88 82 ALA A CA 1
ATOM 658 C C . ALA A 1 82 ? -4.593 1.297 -7.391 1.00 91.88 82 ALA A C 1
ATOM 660 O O . ALA A 1 82 ? -4.090 0.497 -6.592 1.00 91.88 82 ALA A O 1
ATOM 661 N N . PRO A 1 83 ? -3.977 2.452 -7.709 1.00 87.62 83 PRO A N 1
ATOM 662 C CA . PRO A 1 83 ? -2.652 2.807 -7.200 1.00 87.62 83 PRO A CA 1
ATOM 663 C C . PRO A 1 83 ? -2.657 3.172 -5.707 1.00 87.62 83 PRO A C 1
ATOM 665 O O . PRO A 1 83 ? -1.612 3.151 -5.059 1.00 87.62 83 PRO A O 1
ATOM 668 N N . ASN A 1 84 ? -3.815 3.526 -5.142 1.00 85.25 84 ASN A N 1
ATOM 669 C CA . ASN A 1 84 ? -3.962 3.929 -3.747 1.00 85.25 84 ASN A CA 1
ATOM 670 C C . ASN A 1 84 ? -5.292 3.462 -3.147 1.00 85.25 84 ASN A C 1
ATOM 672 O O . ASN A 1 84 ? -6.239 3.156 -3.864 1.00 85.25 84 ASN A O 1
ATOM 676 N N . PHE A 1 85 ? -5.362 3.473 -1.813 1.00 79.19 85 PHE A N 1
ATOM 677 C CA . PHE A 1 85 ? -6.543 3.055 -1.050 1.00 79.19 85 PHE A CA 1
ATOM 678 C C . PHE A 1 85 ? -7.713 4.051 -1.070 1.00 79.19 85 PHE A C 1
ATOM 680 O O . PHE A 1 85 ? -8.729 3.794 -0.435 1.00 79.19 85 PHE A O 1
ATOM 687 N N . SER A 1 86 ? -7.578 5.194 -1.751 1.00 74.75 86 SER A N 1
ATOM 688 C CA . SER A 1 86 ? -8.670 6.166 -1.900 1.00 74.75 86 SER A CA 1
ATOM 689 C C . SER A 1 86 ? -9.562 5.886 -3.108 1.00 74.75 86 SER A C 1
ATOM 691 O O . SER A 1 86 ? -10.705 6.332 -3.126 1.00 74.75 86 SER A O 1
ATOM 693 N N . ASN A 1 87 ? -9.063 5.166 -4.115 1.00 70.81 87 ASN A N 1
ATOM 694 C CA . ASN A 1 87 ? -9.823 4.868 -5.322 1.00 70.81 87 ASN A CA 1
ATOM 695 C C . ASN A 1 87 ? -10.386 3.440 -5.269 1.00 70.81 87 ASN A C 1
ATOM 697 O O . ASN A 1 87 ? -9.689 2.484 -5.598 1.00 70.81 87 ASN A O 1
ATOM 701 N N . ASN A 1 88 ? -11.655 3.301 -4.876 1.00 68.94 88 ASN A N 1
ATOM 702 C CA . ASN A 1 88 ? -12.340 2.002 -4.795 1.00 68.94 88 ASN A CA 1
ATOM 703 C C . ASN A 1 88 ? -12.884 1.497 -6.140 1.00 68.94 88 ASN A C 1
ATOM 705 O O . ASN A 1 88 ? -13.495 0.435 -6.184 1.00 68.94 88 ASN A O 1
ATOM 709 N N . ASN A 1 89 ? -12.678 2.232 -7.234 1.00 74.94 89 ASN A N 1
ATOM 710 C CA . ASN A 1 89 ? -13.323 1.928 -8.513 1.00 74.94 89 ASN A CA 1
ATOM 711 C C . ASN A 1 89 ? -12.509 0.970 -9.398 1.00 74.94 89 ASN A C 1
ATOM 713 O O . ASN A 1 89 ? -12.858 0.771 -10.561 1.00 74.94 89 ASN A O 1
ATOM 717 N N . ALA A 1 90 ? -11.402 0.416 -8.897 1.00 80.31 90 ALA A N 1
ATOM 718 C CA . ALA A 1 90 ? -10.592 -0.521 -9.666 1.00 80.31 90 ALA A CA 1
ATOM 719 C C . ALA A 1 90 ? -11.231 -1.923 -9.697 1.00 80.31 90 ALA A C 1
ATOM 721 O O . ALA A 1 90 ? -11.591 -2.430 -8.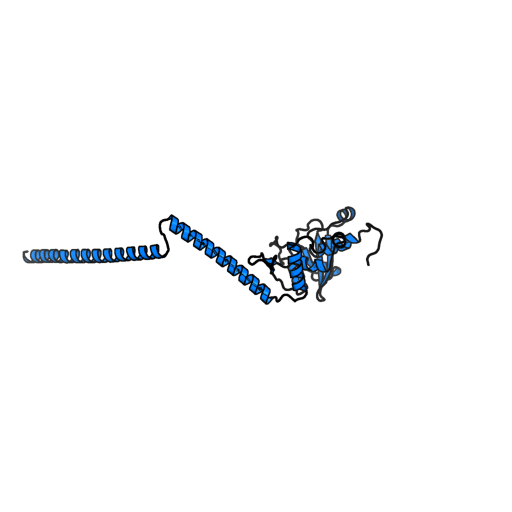633 1.00 80.31 90 ALA A O 1
ATOM 722 N N . PRO A 1 91 ? -11.315 -2.576 -10.873 1.00 83.88 91 PRO A N 1
ATOM 723 C CA . PRO A 1 91 ? -11.928 -3.900 -11.015 1.00 83.88 91 PRO A CA 1
ATOM 724 C C . PRO A 1 91 ? -11.274 -4.982 -10.151 1.00 83.88 91 PRO A C 1
ATOM 726 O O . PRO A 1 91 ? -11.971 -5.801 -9.561 1.00 83.88 91 PRO A O 1
ATOM 729 N N . ASP A 1 92 ? -9.942 -4.967 -10.055 1.00 87.81 92 ASP A N 1
ATOM 730 C CA . ASP A 1 92 ? -9.165 -6.025 -9.400 1.00 87.81 92 ASP A CA 1
ATOM 731 C C . ASP A 1 92 ? -8.700 -5.642 -7.980 1.00 87.81 92 ASP A C 1
ATOM 733 O O . ASP A 1 92 ? -7.917 -6.354 -7.352 1.00 87.81 92 ASP A O 1
ATOM 737 N N . GLY A 1 93 ? -9.179 -4.516 -7.442 1.00 89.69 93 GLY A N 1
ATOM 738 C CA . GLY A 1 93 ? -8.811 -4.024 -6.113 1.00 89.69 93 GLY A CA 1
ATOM 739 C C . GLY A 1 93 ? -7.530 -3.184 -6.104 1.00 89.69 93 GLY A C 1
ATOM 740 O O . GLY A 1 93 ? -7.237 -2.455 -7.052 1.00 89.69 93 GLY A O 1
ATOM 741 N N . PHE A 1 94 ? -6.768 -3.228 -5.008 1.00 92.19 94 PHE A N 1
ATOM 742 C CA . PHE A 1 94 ? -5.614 -2.345 -4.796 1.00 92.19 94 PHE A CA 1
ATOM 743 C C . PHE A 1 94 ? -4.289 -2.993 -5.188 1.00 92.19 94 PHE A C 1
ATOM 745 O O . PHE A 1 94 ? -4.008 -4.134 -4.832 1.00 92.19 94 PHE A O 1
ATOM 752 N N . PHE A 1 95 ? -3.405 -2.221 -5.819 1.00 93.50 95 PHE A N 1
ATOM 753 C CA . PHE A 1 95 ? -2.106 -2.726 -6.269 1.00 93.50 95 PHE A CA 1
ATOM 754 C C . PHE A 1 95 ? -1.211 -3.161 -5.102 1.00 93.50 95 PHE A C 1
ATOM 756 O O . PHE A 1 95 ? -0.538 -4.187 -5.157 1.00 93.50 95 PHE A O 1
ATOM 763 N N . SER A 1 96 ? -1.257 -2.412 -3.997 1.00 92.31 96 SER A N 1
ATOM 764 C CA . SER A 1 96 ? -0.550 -2.797 -2.777 1.00 92.31 96 SER A CA 1
ATOM 765 C C . SER A 1 96 ? -1.045 -4.129 -2.214 1.00 92.31 96 SER A C 1
ATOM 767 O O . SER A 1 96 ? -0.250 -4.828 -1.603 1.00 92.31 96 SER A O 1
ATOM 769 N N . ASP A 1 97 ? -2.330 -4.456 -2.354 1.00 91.06 97 ASP A N 1
ATOM 770 C CA . ASP A 1 97 ? -2.862 -5.726 -1.858 1.00 91.06 97 ASP A CA 1
ATOM 771 C C . ASP A 1 97 ? -2.410 -6.887 -2.727 1.00 91.06 97 ASP A C 1
ATOM 773 O O . ASP A 1 97 ? -2.007 -7.908 -2.186 1.00 91.06 97 ASP A O 1
ATOM 777 N N . PHE A 1 98 ? -2.411 -6.695 -4.048 1.00 92.94 98 PHE A N 1
ATOM 778 C CA . PHE A 1 98 ? -1.875 -7.664 -4.996 1.00 92.94 98 PHE A CA 1
ATOM 779 C C . PHE A 1 98 ? -0.420 -8.029 -4.673 1.00 92.94 98 PHE A C 1
ATOM 781 O O . PHE A 1 98 ? -0.097 -9.208 -4.596 1.00 92.94 98 PHE A O 1
ATOM 788 N N . LEU A 1 99 ? 0.448 -7.039 -4.432 1.00 92.69 99 LEU A N 1
ATOM 789 C CA . LEU A 1 99 ? 1.849 -7.307 -4.086 1.00 92.69 99 LEU A CA 1
ATOM 790 C C . LEU A 1 99 ? 1.993 -8.025 -2.739 1.00 92.69 99 LEU A C 1
ATOM 792 O O . LEU A 1 99 ? 2.839 -8.904 -2.607 1.00 92.69 99 LEU A O 1
ATOM 796 N N . MET A 1 100 ? 1.170 -7.667 -1.748 1.00 90.62 100 MET A N 1
ATOM 797 C CA . MET A 1 100 ? 1.161 -8.347 -0.448 1.00 90.62 100 MET A CA 1
ATOM 798 C C . MET A 1 100 ? 0.721 -9.808 -0.592 1.00 90.62 100 MET A C 1
ATOM 800 O O . MET A 1 100 ? 1.400 -10.685 -0.069 1.00 90.62 100 MET A O 1
ATOM 804 N N . ASP A 1 101 ? -0.349 -10.073 -1.349 1.00 90.56 101 ASP A N 1
ATOM 805 C CA . ASP A 1 101 ? -0.832 -11.431 -1.629 1.00 90.56 101 ASP A CA 1
ATOM 806 C C . ASP A 1 101 ? 0.206 -12.245 -2.397 1.00 90.56 101 ASP A C 1
ATOM 808 O O . ASP A 1 101 ? 0.505 -13.373 -2.023 1.00 90.56 101 ASP A O 1
ATOM 812 N N . ALA A 1 102 ? 0.789 -11.665 -3.450 1.00 89.75 102 ALA A N 1
ATOM 813 C CA . ALA A 1 102 ? 1.782 -12.338 -4.277 1.00 89.75 102 ALA A CA 1
ATOM 814 C C . ALA A 1 102 ? 3.020 -12.744 -3.465 1.00 89.75 102 ALA A C 1
ATOM 816 O O . ALA A 1 102 ? 3.607 -13.781 -3.747 1.00 89.75 102 ALA A O 1
ATOM 817 N N . LEU A 1 103 ? 3.396 -11.958 -2.452 1.00 89.06 103 LEU A N 1
ATOM 818 C CA . LEU A 1 103 ? 4.510 -12.230 -1.538 1.00 89.06 103 LEU A CA 1
ATOM 819 C C . LEU A 1 103 ? 4.107 -13.046 -0.295 1.00 89.06 103 LEU A C 1
ATOM 821 O O . LEU A 1 103 ? 4.948 -13.266 0.573 1.00 89.06 103 LEU A O 1
ATOM 825 N N . ASN A 1 104 ? 2.851 -13.497 -0.200 1.00 86.25 104 ASN A N 1
ATOM 826 C CA . ASN A 1 104 ? 2.289 -14.211 0.953 1.00 86.25 104 ASN A CA 1
ATOM 827 C C . ASN A 1 104 ? 2.386 -13.440 2.284 1.00 86.25 104 ASN A C 1
ATOM 829 O O . ASN A 1 104 ? 2.548 -14.037 3.348 1.00 86.25 104 ASN A O 1
ATOM 833 N N . PHE A 1 105 ? 2.268 -12.112 2.248 1.00 84.62 105 PHE A N 1
ATOM 834 C CA . PHE A 1 105 ? 2.189 -11.289 3.452 1.00 84.62 105 PHE A CA 1
ATOM 835 C C . PHE A 1 105 ? 0.735 -11.153 3.943 1.00 84.62 105 PHE A C 1
ATOM 837 O O . PHE A 1 105 ? -0.106 -10.631 3.204 1.00 84.62 105 PHE A O 1
ATOM 844 N N . PRO A 1 106 ? 0.426 -11.526 5.202 1.00 79.25 106 PRO A N 1
ATOM 845 C CA . PRO A 1 106 ? -0.880 -11.280 5.810 1.00 79.25 106 PRO A CA 1
ATOM 846 C C . PRO A 1 106 ? -1.324 -9.805 5.768 1.00 79.25 106 PRO A C 1
ATOM 848 O O . PRO A 1 106 ? -0.603 -8.876 6.136 1.00 79.25 106 PRO A O 1
ATOM 851 N N . LYS A 1 107 ? -2.571 -9.560 5.361 1.00 78.50 107 LYS A N 1
ATOM 852 C CA . LYS A 1 107 ? -3.148 -8.207 5.299 1.00 78.50 107 LYS A CA 1
ATOM 853 C C . LYS A 1 107 ? -3.671 -7.763 6.662 1.00 78.50 107 LYS A C 1
ATOM 855 O O . LYS A 1 107 ? -4.872 -7.778 6.908 1.00 78.50 107 LYS A O 1
ATOM 860 N N . LEU A 1 108 ? -2.771 -7.323 7.531 1.00 75.19 108 LEU A N 1
ATOM 861 C CA . LEU A 1 108 ? -3.129 -6.850 8.868 1.00 75.19 108 LEU A CA 1
ATOM 862 C C . LEU A 1 108 ? -3.328 -5.332 8.913 1.00 75.19 108 LEU A C 1
ATOM 864 O O . LEU A 1 108 ? -2.808 -4.565 8.089 1.00 75.19 108 LEU A O 1
ATOM 868 N N . LYS A 1 109 ? -4.064 -4.874 9.925 1.00 77.75 109 LYS A N 1
ATOM 869 C CA . LYS A 1 109 ? -4.064 -3.469 10.331 1.00 77.75 109 LYS A CA 1
ATOM 870 C C . LYS A 1 109 ? -3.230 -3.336 11.597 1.00 77.75 109 LYS A C 1
ATOM 872 O O . LYS A 1 109 ? -3.487 -4.006 12.586 1.00 77.75 109 LYS A O 1
ATOM 877 N N . LEU A 1 110 ? -2.247 -2.445 11.570 1.00 76.44 110 LEU A N 1
ATOM 878 C CA . LEU A 1 110 ? -1.369 -2.195 12.711 1.00 76.44 110 LEU A CA 1
ATOM 879 C C . LEU A 1 110 ? -1.800 -0.916 13.425 1.00 76.44 110 LEU A C 1
ATOM 881 O O . LEU A 1 110 ? -2.157 0.069 12.769 1.00 76.44 110 LEU A O 1
ATOM 885 N N . LYS A 1 111 ? -1.725 -0.892 14.759 1.00 72.25 111 LYS A N 1
ATOM 886 C CA . LYS A 1 111 ? -1.879 0.356 15.519 1.00 72.25 111 LYS A CA 1
ATOM 887 C C . LYS A 1 111 ? -0.780 1.337 15.132 1.00 72.25 111 LYS A C 1
ATOM 889 O O . LYS A 1 111 ? 0.399 0.994 15.133 1.00 72.25 111 LYS A O 1
ATOM 894 N N . VAL A 1 112 ? -1.164 2.579 14.850 1.00 73.12 112 VAL A N 1
ATOM 895 C CA . VAL A 1 112 ? -0.201 3.659 14.578 1.00 73.12 112 VAL A CA 1
ATOM 896 C C . VAL A 1 112 ? 0.605 4.002 15.835 1.00 73.12 112 VAL A C 1
ATOM 898 O O . VAL A 1 112 ? 1.801 4.265 15.745 1.00 73.12 112 VAL A O 1
ATOM 901 N N . SER A 1 113 ? -0.036 3.926 17.002 1.00 73.25 113 SER A N 1
ATOM 902 C CA . SER A 1 113 ? 0.564 4.190 18.311 1.00 73.25 113 SER A CA 1
ATOM 903 C C . SER A 1 113 ? 0.201 3.062 19.283 1.00 73.25 113 SER A C 1
ATOM 905 O O . SER A 1 113 ? -0.818 3.161 19.968 1.00 73.25 113 SER A O 1
ATOM 907 N N . PRO A 1 114 ? 1.014 1.996 19.383 1.00 65.56 114 PRO A N 1
ATOM 908 C CA . PRO A 1 114 ? 0.740 0.849 20.258 1.00 65.56 114 PRO A CA 1
ATOM 909 C C . PRO A 1 114 ? 0.557 1.220 21.735 1.00 65.56 114 PRO A C 1
ATOM 911 O O . PRO A 1 114 ? -0.177 0.557 22.458 1.00 65.56 114 PRO A O 1
ATOM 914 N N . THR A 1 115 ? 1.197 2.302 22.182 1.00 67.69 115 THR A N 1
ATOM 915 C CA . THR A 1 115 ? 1.107 2.816 23.555 1.00 67.69 115 THR A CA 1
ATOM 916 C C . THR A 1 115 ? -0.223 3.499 23.880 1.00 67.69 115 THR A C 1
ATOM 918 O O . THR A 1 115 ? -0.521 3.695 25.055 1.00 67.69 115 THR A O 1
ATOM 921 N N . GLN A 1 116 ? -1.034 3.873 22.883 1.00 66.50 116 GLN A N 1
ATOM 922 C CA . GLN A 1 116 ? -2.322 4.531 23.109 1.00 66.50 116 GLN A CA 1
ATOM 923 C C . GLN A 1 116 ? -3.476 3.524 23.117 1.00 66.50 116 GLN A C 1
ATOM 925 O O . GLN A 1 116 ? -3.625 2.703 22.213 1.00 66.50 116 GLN A O 1
ATOM 930 N N . VAL A 1 117 ? -4.344 3.650 24.124 1.00 57.41 117 VAL A N 1
ATOM 931 C CA . VAL A 1 117 ? -5.516 2.781 24.335 1.00 57.41 117 VAL A CA 1
ATOM 932 C C . VAL A 1 117 ? -6.530 2.898 23.189 1.00 57.41 117 VAL A C 1
ATOM 934 O O . VAL A 1 117 ? -7.157 1.909 22.817 1.00 57.41 117 VAL A O 1
ATOM 937 N N . THR A 1 118 ? -6.660 4.096 22.614 1.00 58.47 118 THR A N 1
ATOM 938 C CA . THR A 1 118 ? -7.508 4.422 21.459 1.00 58.47 118 THR A CA 1
ATOM 939 C C . THR A 1 118 ? -6.630 4.916 20.310 1.00 58.47 118 THR A C 1
ATOM 941 O O . THR A 1 118 ? -6.592 6.109 20.011 1.00 58.47 118 THR A O 1
ATOM 944 N N . SER A 1 119 ? -5.857 4.014 19.706 1.00 66.31 119 SER A N 1
ATOM 945 C CA . SER A 1 119 ? -5.037 4.338 18.536 1.00 66.31 119 SER A CA 1
ATOM 946 C C . SER A 1 119 ? -5.767 3.995 17.243 1.00 66.31 119 SER A C 1
ATOM 948 O O . SER A 1 119 ? -6.477 2.993 17.166 1.00 66.31 119 SER A O 1
ATOM 950 N N . GLN A 1 120 ? -5.565 4.809 16.208 1.00 70.75 120 GLN A N 1
ATOM 951 C CA . GLN A 1 120 ? -6.043 4.477 14.874 1.00 70.75 120 GLN A CA 1
ATOM 952 C C . GLN A 1 120 ? -5.280 3.265 14.336 1.00 70.75 120 GLN A C 1
ATOM 954 O O . GLN A 1 120 ? -4.050 3.193 14.404 1.00 70.75 120 GLN A O 1
ATOM 959 N N . PHE A 1 121 ? -6.025 2.324 13.769 1.00 74.38 121 PHE A N 1
ATOM 960 C CA . PHE A 1 121 ? -5.464 1.195 13.047 1.00 74.38 121 PHE A CA 1
ATOM 961 C C . PHE A 1 121 ? -5.224 1.599 11.601 1.00 74.38 121 PHE A C 1
ATOM 963 O O . PHE A 1 121 ? -6.132 2.051 10.901 1.00 74.38 121 PHE A O 1
ATOM 970 N N . LYS A 1 122 ? -3.992 1.420 11.138 1.00 79.44 122 LYS A N 1
ATOM 971 C CA . LYS A 1 122 ? -3.600 1.686 9.763 1.00 79.44 122 LYS A CA 1
ATOM 972 C C . LYS A 1 122 ? -3.363 0.372 9.043 1.00 79.44 122 LYS A C 1
ATOM 974 O O . LYS A 1 122 ? -2.549 -0.448 9.468 1.00 79.44 122 LYS A O 1
ATOM 979 N N . ARG A 1 123 ? -4.054 0.205 7.916 1.00 81.38 123 ARG A N 1
ATOM 980 C CA . ARG A 1 123 ? -3.842 -0.916 7.003 1.00 81.38 123 ARG A CA 1
ATOM 981 C C . ARG A 1 123 ? -2.379 -0.969 6.568 1.00 81.38 123 ARG A C 1
ATOM 983 O O . ARG A 1 123 ? -1.834 0.041 6.111 1.00 81.38 123 ARG A O 1
ATOM 990 N N . LEU A 1 124 ? -1.758 -2.136 6.715 1.00 86.12 124 LEU A N 1
ATOM 991 C CA . LEU A 1 124 ? -0.410 -2.362 6.227 1.00 86.12 124 LEU A CA 1
ATOM 992 C C . LEU A 1 124 ? -0.410 -2.357 4.694 1.00 86.12 124 LEU A C 1
ATOM 994 O O . LEU A 1 124 ? -1.262 -2.971 4.058 1.00 86.12 124 LEU A O 1
ATOM 998 N N . SER A 1 125 ? 0.544 -1.643 4.103 1.00 89.12 125 SER A N 1
ATOM 999 C CA . SER A 1 125 ? 0.738 -1.587 2.660 1.00 89.12 125 SER A CA 1
ATOM 1000 C C . SER A 1 125 ? 2.128 -2.082 2.292 1.00 89.12 125 SER A C 1
ATOM 1002 O O . SER A 1 125 ? 3.073 -1.949 3.073 1.00 89.12 125 SER A O 1
ATOM 1004 N N . PHE A 1 126 ? 2.277 -2.566 1.062 1.00 90.94 126 PHE A N 1
ATOM 1005 C CA . PHE A 1 126 ? 3.558 -2.974 0.494 1.00 90.94 126 PHE A CA 1
ATOM 1006 C C . PHE A 1 126 ? 4.599 -1.846 0.573 1.00 90.94 126 PHE A C 1
ATOM 1008 O O . PHE A 1 126 ? 5.779 -2.076 0.830 1.00 90.94 126 PHE A O 1
ATOM 1015 N N . ARG A 1 127 ? 4.147 -0.588 0.466 1.00 89.81 127 ARG A N 1
ATOM 1016 C CA . ARG A 1 127 ? 4.997 0.603 0.606 1.00 89.81 127 ARG A CA 1
ATOM 1017 C C . ARG A 1 127 ? 5.624 0.760 1.988 1.00 89.81 127 ARG A C 1
ATOM 1019 O O . ARG A 1 127 ? 6.610 1.481 2.106 1.00 89.81 127 ARG A O 1
ATOM 1026 N N . ASN A 1 128 ? 5.073 0.135 3.024 1.00 88.31 128 ASN A N 1
ATOM 1027 C CA . ASN A 1 128 ? 5.702 0.112 4.341 1.00 88.31 128 ASN A CA 1
ATOM 1028 C C . ASN A 1 128 ? 6.820 -0.941 4.423 1.00 88.31 128 ASN A C 1
ATOM 1030 O O . ASN A 1 128 ? 7.756 -0.743 5.188 1.00 88.31 128 ASN A O 1
ATOM 1034 N N . ILE A 1 129 ? 6.750 -2.007 3.618 1.00 88.88 129 ILE A N 1
ATOM 1035 C CA . ILE A 1 129 ? 7.736 -3.098 3.587 1.00 88.88 129 ILE A CA 1
ATOM 1036 C C . ILE A 1 129 ? 8.911 -2.751 2.666 1.00 88.88 129 ILE A C 1
ATOM 1038 O O . ILE A 1 129 ? 10.065 -2.861 3.067 1.00 88.88 129 ILE A O 1
ATOM 1042 N N . ILE A 1 130 ? 8.645 -2.260 1.451 1.00 88.38 130 ILE A N 1
ATOM 1043 C CA . ILE A 1 130 ? 9.695 -2.020 0.443 1.00 88.38 130 ILE A CA 1
ATOM 1044 C C . ILE A 1 130 ? 10.761 -1.007 0.892 1.00 88.38 130 ILE A C 1
ATOM 1046 O O . ILE A 1 130 ? 11.886 -1.046 0.407 1.00 88.38 130 ILE A O 1
ATOM 1050 N N . LYS A 1 131 ? 10.445 -0.142 1.866 1.00 85.88 131 LYS A N 1
ATOM 1051 C CA . LYS A 1 131 ? 11.388 0.817 2.469 1.00 85.88 131 LYS A CA 1
ATOM 1052 C C . LYS A 1 131 ? 12.603 0.161 3.128 1.00 85.88 131 LYS A C 1
ATOM 1054 O O . LYS A 1 131 ? 13.611 0.828 3.317 1.00 85.88 131 LYS A O 1
ATOM 1059 N N . TYR A 1 132 ? 12.510 -1.116 3.496 1.00 85.50 132 TYR A N 1
ATOM 1060 C CA . TYR A 1 132 ? 13.642 -1.870 4.041 1.00 85.50 132 TYR A CA 1
ATOM 1061 C C . TYR A 1 132 ? 14.538 -2.475 2.956 1.00 85.50 132 TYR A C 1
ATOM 1063 O O . TYR A 1 132 ? 15.658 -2.877 3.252 1.00 85.50 132 TYR A O 1
ATOM 1071 N N . SER A 1 133 ? 14.060 -2.542 1.712 1.00 85.00 133 SER A N 1
ATOM 1072 C CA . SER A 1 133 ? 14.802 -3.098 0.572 1.00 85.00 133 SER A CA 1
ATOM 1073 C C . SER A 1 133 ? 15.283 -2.023 -0.401 1.00 85.00 133 SER A C 1
ATOM 1075 O O . SER A 1 133 ? 16.270 -2.229 -1.099 1.00 85.00 133 SER A O 1
ATOM 1077 N N . TYR A 1 134 ? 14.600 -0.879 -0.449 1.00 84.81 134 TYR A N 1
ATOM 1078 C CA . TYR A 1 134 ? 14.959 0.270 -1.266 1.00 84.81 134 TYR A CA 1
ATOM 1079 C C . TYR A 1 134 ? 15.049 1.520 -0.400 1.00 84.81 134 TYR A C 1
ATOM 1081 O O . TYR A 1 134 ? 14.079 1.891 0.265 1.00 84.81 134 TYR A O 1
ATOM 1089 N N . VAL A 1 135 ? 16.194 2.195 -0.469 1.00 81.38 135 VAL A N 1
ATOM 1090 C CA . VAL A 1 135 ? 16.386 3.510 0.136 1.00 81.38 135 VAL A CA 1
ATOM 1091 C C . VAL A 1 135 ? 16.972 4.445 -0.910 1.00 81.38 135 VAL A C 1
ATOM 1093 O O . VAL A 1 135 ? 17.923 4.083 -1.605 1.00 81.38 135 VAL A O 1
ATOM 1096 N N . ASN A 1 136 ? 16.368 5.623 -1.053 1.00 77.75 136 ASN A N 1
ATOM 1097 C CA . ASN A 1 136 ? 16.835 6.624 -2.002 1.00 77.75 136 ASN A CA 1
ATOM 1098 C C . ASN A 1 136 ? 18.163 7.242 -1.526 1.00 77.75 136 ASN A C 1
ATOM 1100 O O . ASN A 1 136 ? 18.563 7.138 -0.364 1.00 77.75 136 ASN A O 1
ATOM 1104 N N . GLN A 1 137 ? 18.859 7.892 -2.454 1.00 74.44 137 GLN A N 1
ATOM 1105 C CA . GLN A 1 137 ? 20.164 8.492 -2.189 1.00 74.44 137 GLN A CA 1
ATOM 1106 C C . GLN A 1 137 ? 20.098 9.582 -1.105 1.00 74.44 137 GLN A C 1
ATOM 1108 O O . GLN A 1 137 ? 20.995 9.658 -0.264 1.00 74.44 137 GLN A O 1
ATOM 1113 N N . ASP A 1 138 ? 19.020 10.366 -1.087 1.00 74.81 138 ASP A N 1
ATOM 1114 C CA . ASP A 1 138 ? 18.839 11.458 -0.129 1.00 74.81 138 ASP A CA 1
ATOM 1115 C C . ASP A 1 138 ? 18.617 10.951 1.301 1.00 74.81 138 ASP A C 1
ATOM 1117 O O . ASP A 1 138 ? 19.202 11.490 2.245 1.00 74.81 138 ASP A O 1
ATOM 1121 N N . ASP A 1 139 ? 17.844 9.873 1.488 1.00 75.12 139 ASP A N 1
ATOM 1122 C CA . ASP A 1 139 ? 17.588 9.330 2.823 1.00 75.12 139 ASP A CA 1
ATOM 1123 C C . ASP A 1 139 ? 18.835 8.653 3.401 1.00 75.12 139 ASP A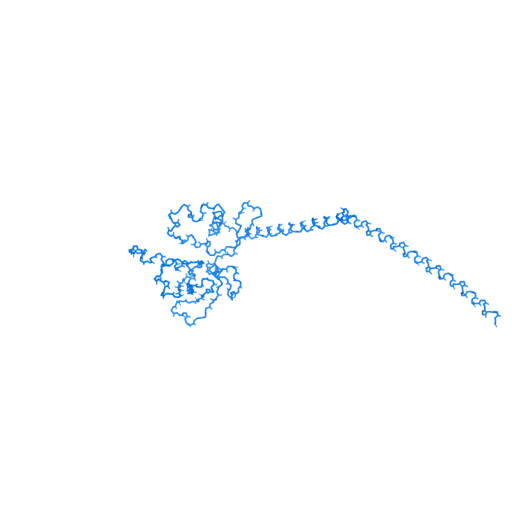 C 1
ATOM 1125 O O . ASP A 1 139 ? 19.043 8.739 4.613 1.00 75.12 139 ASP A O 1
ATOM 1129 N N . MET A 1 140 ? 19.683 8.032 2.564 1.00 73.75 140 MET A N 1
ATOM 1130 C CA . MET A 1 140 ? 20.919 7.348 2.988 1.00 73.75 140 MET A CA 1
ATOM 1131 C C . MET A 1 140 ? 21.911 8.277 3.700 1.00 73.75 140 MET A C 1
ATOM 1133 O O . MET A 1 140 ? 22.602 7.842 4.620 1.00 73.75 140 MET A O 1
ATOM 1137 N N . GLY A 1 141 ? 21.980 9.548 3.294 1.00 66.94 141 GLY A N 1
ATOM 1138 C CA . GLY A 1 141 ? 22.829 10.563 3.930 1.00 66.94 141 GLY A CA 1
ATOM 1139 C C . GLY A 1 141 ? 22.127 11.375 5.021 1.00 66.94 141 GLY A C 1
ATOM 1140 O O . GLY A 1 141 ? 22.766 12.169 5.716 1.00 66.94 141 GLY A O 1
ATOM 1141 N N . SER A 1 142 ? 20.813 11.213 5.174 1.00 77.75 142 SER A N 1
ATOM 1142 C CA . SER A 1 142 ? 20.012 12.040 6.071 1.00 77.75 142 SER A CA 1
ATOM 1143 C C . SER A 1 142 ? 19.971 11.487 7.500 1.00 77.75 142 SER A C 1
ATOM 1145 O O . SER A 1 142 ? 19.999 10.282 7.744 1.00 77.75 142 SER A O 1
ATOM 1147 N N . LYS A 1 143 ? 19.754 12.375 8.480 1.00 70.12 143 LYS A N 1
ATOM 1148 C CA . LYS A 1 143 ? 19.374 11.976 9.853 1.00 70.12 143 LYS A CA 1
ATOM 1149 C C . LYS A 1 143 ? 17.962 11.373 9.934 1.00 70.12 143 LYS A C 1
ATOM 1151 O O . LYS A 1 143 ? 17.540 10.955 11.007 1.00 70.12 143 LYS A O 1
ATOM 1156 N N . SER A 1 144 ? 17.219 11.379 8.825 1.00 73.62 144 SER A N 1
ATOM 1157 C CA . SER A 1 144 ? 15.804 11.019 8.733 1.00 73.62 144 SER A CA 1
ATOM 1158 C C . SER A 1 144 ? 15.558 9.646 8.105 1.00 73.62 144 SER A C 1
ATOM 1160 O O . SER A 1 144 ? 14.410 9.334 7.774 1.00 73.62 144 SER A O 1
ATOM 1162 N N . LEU A 1 145 ? 16.598 8.816 7.982 1.00 77.62 145 LEU A N 1
ATOM 1163 C CA . LEU A 1 145 ? 16.503 7.442 7.496 1.00 77.62 145 LEU A CA 1
ATOM 1164 C C . LEU A 1 145 ? 15.314 6.710 8.143 1.00 77.62 145 LEU A C 1
ATOM 1166 O O . LEU A 1 145 ? 15.134 6.762 9.358 1.00 77.62 145 LEU A O 1
ATOM 1170 N N . LEU A 1 146 ? 14.461 6.075 7.331 1.00 75.31 146 LEU A N 1
ATOM 1171 C CA . LEU A 1 146 ? 13.260 5.345 7.779 1.00 75.31 146 LEU A CA 1
ATOM 1172 C C . LEU A 1 146 ? 12.280 6.156 8.662 1.00 75.31 146 LEU A C 1
ATOM 1174 O O . LEU A 1 146 ? 11.440 5.585 9.366 1.00 75.31 146 LEU A O 1
ATOM 1178 N N . GLY A 1 147 ? 12.344 7.489 8.607 1.00 73.94 147 GLY A N 1
ATOM 1179 C CA . GLY A 1 147 ? 11.501 8.380 9.403 1.00 73.94 147 GLY A CA 1
ATOM 1180 C C . GLY A 1 147 ? 11.923 8.500 10.869 1.00 73.94 147 GLY A C 1
ATOM 1181 O O . GLY A 1 147 ? 11.084 8.844 11.695 1.00 73.94 147 GLY A O 1
ATOM 1182 N N . MET A 1 148 ? 13.193 8.238 11.201 1.00 75.12 148 MET A N 1
ATOM 1183 C CA . MET A 1 148 ? 13.727 8.306 12.575 1.00 75.12 148 MET A CA 1
ATOM 1184 C C . MET A 1 148 ? 13.576 9.676 13.258 1.00 75.12 148 MET A C 1
ATOM 1186 O O . MET A 1 148 ? 13.591 9.751 14.483 1.00 75.12 148 MET A O 1
ATOM 1190 N N . THR A 1 149 ? 13.420 10.756 12.493 1.00 76.81 149 THR A N 1
ATOM 1191 C CA . THR A 1 149 ? 13.224 12.118 13.021 1.00 76.81 149 THR A CA 1
ATOM 1192 C C . THR A 1 149 ? 11.814 12.361 13.558 1.00 76.81 149 THR A C 1
ATOM 1194 O O . THR A 1 149 ? 11.629 13.214 14.423 1.00 76.81 149 THR A O 1
ATOM 1197 N N . ASP A 1 150 ? 10.821 11.621 13.067 1.00 82.38 150 ASP A N 1
ATOM 1198 C CA . ASP A 1 150 ? 9.411 11.783 13.412 1.00 82.38 150 ASP A CA 1
ATOM 1199 C C . ASP A 1 150 ? 8.966 10.604 14.279 1.00 82.38 150 ASP A C 1
ATOM 1201 O O . ASP A 1 150 ? 8.860 9.468 13.812 1.00 82.38 150 ASP A O 1
ATOM 1205 N N . TRP A 1 151 ? 8.691 10.875 15.555 1.00 78.88 151 TRP A N 1
ATOM 1206 C CA . TRP A 1 151 ? 8.388 9.843 16.546 1.00 78.88 151 TRP A CA 1
ATOM 1207 C C . TRP A 1 151 ? 7.185 8.967 16.165 1.00 78.88 151 TRP A C 1
ATOM 1209 O O . TRP A 1 151 ? 7.204 7.754 16.400 1.00 78.88 151 TRP A O 1
ATOM 1219 N N . ALA A 1 152 ? 6.158 9.545 15.534 1.00 77.50 152 ALA A N 1
ATOM 1220 C CA . ALA A 1 152 ? 4.975 8.796 15.119 1.00 77.50 152 ALA A CA 1
ATOM 1221 C C . ALA A 1 152 ? 5.300 7.851 13.952 1.00 77.50 152 ALA A C 1
ATOM 1223 O O . ALA A 1 152 ? 4.927 6.675 13.972 1.00 77.50 152 ALA A O 1
ATOM 1224 N N . LYS A 1 153 ? 6.050 8.337 12.953 1.00 80.38 153 LYS A N 1
ATOM 1225 C CA . LYS A 1 153 ? 6.495 7.510 11.819 1.00 80.38 153 LYS A CA 1
ATOM 1226 C C . LYS A 1 153 ? 7.458 6.424 12.272 1.00 80.38 153 LYS A C 1
ATOM 1228 O O . LYS A 1 153 ? 7.286 5.279 11.872 1.00 80.38 153 LYS A O 1
ATOM 1233 N N . TYR A 1 154 ? 8.412 6.760 13.134 1.00 84.44 154 TYR A N 1
ATOM 1234 C CA . TYR A 1 154 ? 9.369 5.813 13.692 1.00 84.44 154 TYR A CA 1
ATOM 1235 C C . TYR A 1 154 ? 8.681 4.687 14.473 1.00 84.44 154 TYR A C 1
ATOM 1237 O O . TYR A 1 154 ? 9.002 3.515 14.276 1.00 84.44 154 TYR A O 1
ATOM 1245 N N . THR A 1 155 ? 7.695 5.021 15.311 1.00 82.88 155 THR A N 1
ATOM 1246 C CA . THR A 1 155 ? 6.921 4.025 16.066 1.00 82.88 155 THR A CA 1
ATOM 1247 C C . THR A 1 155 ? 6.198 3.062 15.128 1.00 82.88 155 THR A C 1
ATOM 1249 O O . THR A 1 155 ? 6.320 1.850 15.283 1.00 82.88 155 THR A O 1
ATOM 1252 N N . TYR A 1 156 ? 5.521 3.582 14.103 1.00 83.81 156 TYR A N 1
ATOM 1253 C CA . TYR A 1 156 ? 4.851 2.744 13.112 1.00 83.81 156 TYR A CA 1
ATOM 1254 C C . TYR A 1 156 ? 5.836 1.876 12.312 1.00 83.81 156 TYR A C 1
ATOM 1256 O O . TYR A 1 156 ? 5.607 0.681 12.149 1.00 83.81 156 TYR A O 1
ATOM 1264 N N . THR A 1 157 ? 6.962 2.442 11.865 1.00 85.00 157 THR A N 1
ATOM 1265 C CA . THR A 1 157 ? 8.054 1.705 11.210 1.00 85.00 157 THR A CA 1
ATOM 1266 C C . THR A 1 157 ? 8.546 0.555 12.100 1.00 85.00 157 THR A C 1
ATOM 1268 O O . THR A 1 157 ? 8.712 -0.564 11.629 1.00 85.00 157 THR A O 1
ATOM 1271 N N . LYS A 1 158 ? 8.708 0.766 13.411 1.00 84.50 158 LYS A N 1
ATOM 1272 C CA . LYS A 1 158 ? 9.103 -0.300 14.346 1.00 84.50 158 LYS A CA 1
ATOM 1273 C C . LYS A 1 158 ? 8.087 -1.447 14.400 1.00 84.50 158 LYS A C 1
ATOM 1275 O O . LYS A 1 158 ? 8.493 -2.606 14.452 1.00 84.50 158 LYS A O 1
ATOM 1280 N N . GLU A 1 159 ? 6.791 -1.152 14.371 1.00 82.31 159 GLU A N 1
ATOM 1281 C CA . GLU A 1 159 ? 5.756 -2.195 14.334 1.00 82.31 159 GLU A CA 1
ATOM 1282 C C . GLU A 1 159 ? 5.758 -2.964 13.008 1.00 82.31 159 GLU A C 1
ATOM 1284 O O . GLU A 1 159 ? 5.658 -4.189 13.011 1.00 82.31 159 GLU A O 1
ATOM 1289 N N . VAL A 1 160 ? 5.966 -2.277 11.880 1.00 85.50 160 VAL A N 1
ATOM 1290 C CA . VAL A 1 160 ? 6.127 -2.930 10.569 1.00 85.50 160 VAL A CA 1
ATOM 1291 C C . VAL A 1 160 ? 7.349 -3.853 10.563 1.00 85.50 160 VAL A C 1
ATOM 1293 O O . VAL A 1 160 ? 7.278 -4.959 10.035 1.00 85.50 160 VAL A O 1
ATOM 1296 N N . PHE A 1 161 ? 8.454 -3.443 11.189 1.00 85.38 161 PHE A N 1
ATOM 1297 C CA . PHE A 1 161 ? 9.637 -4.291 11.332 1.00 85.38 161 PHE A CA 1
ATOM 1298 C C . PHE A 1 161 ? 9.321 -5.576 12.109 1.00 85.38 161 PHE A C 1
ATOM 1300 O O . PHE A 1 161 ? 9.631 -6.665 11.637 1.00 85.38 161 PHE A O 1
ATOM 1307 N N . LYS A 1 162 ? 8.650 -5.482 13.266 1.00 81.50 162 LYS A N 1
ATOM 1308 C CA . LYS A 1 162 ? 8.236 -6.673 14.036 1.00 81.50 162 LYS A CA 1
ATOM 1309 C C . LYS A 1 162 ? 7.344 -7.609 13.220 1.00 81.50 162 LYS A C 1
ATOM 1311 O O . LYS A 1 162 ? 7.494 -8.825 13.313 1.00 81.50 162 LYS A O 1
ATOM 1316 N N . TYR A 1 163 ? 6.446 -7.033 12.424 1.00 81.38 163 TYR A N 1
ATOM 1317 C CA . TYR A 1 163 ? 5.588 -7.775 11.510 1.00 81.38 163 TYR A CA 1
ATOM 1318 C C . TYR A 1 163 ? 6.399 -8.554 10.459 1.00 81.38 163 TYR A C 1
ATOM 1320 O O . TYR A 1 163 ? 6.173 -9.747 10.296 1.00 81.38 163 TYR A O 1
ATOM 1328 N N . ILE A 1 164 ? 7.385 -7.928 9.800 1.00 81.31 164 ILE A N 1
ATOM 1329 C CA . ILE A 1 164 ? 8.215 -8.593 8.772 1.00 81.31 164 ILE A CA 1
ATOM 1330 C C . ILE A 1 164 ? 8.953 -9.813 9.343 1.00 81.31 164 ILE A C 1
ATOM 1332 O O . ILE A 1 164 ? 9.064 -10.832 8.669 1.00 81.31 164 ILE A O 1
ATOM 1336 N N . TYR A 1 165 ? 9.432 -9.732 10.586 1.00 76.81 165 TYR A N 1
ATOM 1337 C CA . TYR A 1 165 ? 10.137 -10.838 11.245 1.00 76.81 165 TYR A CA 1
ATOM 1338 C C . TYR A 1 165 ? 9.206 -11.889 11.864 1.00 76.81 165 TYR A C 1
ATOM 1340 O O . TYR A 1 165 ? 9.682 -12.758 12.593 1.00 76.81 165 TYR A O 1
ATOM 1348 N N . ASN A 1 166 ? 7.895 -11.810 11.605 1.00 68.81 166 ASN A N 1
ATOM 1349 C CA . ASN A 1 166 ? 6.880 -12.687 12.190 1.00 68.81 166 ASN A CA 1
ATOM 1350 C C . ASN A 1 166 ? 6.963 -12.759 13.729 1.00 68.81 166 ASN A C 1
ATOM 1352 O O . ASN A 1 166 ? 6.622 -13.762 14.348 1.00 68.81 166 ASN A O 1
ATOM 1356 N N . VAL A 1 167 ? 7.470 -11.689 14.352 1.00 61.56 167 VAL A N 1
ATOM 1357 C CA . VAL A 1 167 ? 7.499 -11.521 15.814 1.00 61.56 167 VAL A CA 1
ATOM 1358 C C . VAL A 1 167 ? 6.135 -11.033 16.299 1.00 61.56 167 VAL A C 1
ATOM 1360 O O . VAL A 1 167 ? 5.803 -11.154 17.476 1.00 61.56 167 VAL A O 1
ATOM 1363 N N . LEU A 1 168 ? 5.346 -10.459 15.389 1.00 59.03 168 LEU A N 1
ATOM 1364 C CA . LEU A 1 168 ? 3.975 -10.064 15.644 1.00 59.03 168 LEU A CA 1
ATOM 1365 C C . LEU A 1 168 ? 3.069 -11.288 15.498 1.00 59.03 168 LEU A C 1
ATOM 1367 O O . LEU A 1 168 ? 2.914 -11.819 14.402 1.00 59.03 168 LEU A O 1
ATOM 1371 N N . ASP A 1 169 ? 2.467 -11.709 16.600 1.00 63.97 169 ASP A N 1
ATOM 1372 C CA . ASP A 1 169 ? 1.412 -12.710 16.575 1.00 63.97 169 ASP A CA 1
ATOM 1373 C C . ASP A 1 169 ? 0.174 -12.093 15.899 1.00 63.97 169 ASP A C 1
ATOM 1375 O O . ASP A 1 169 ? -0.373 -11.071 16.348 1.00 63.97 169 ASP A O 1
ATOM 1379 N N . THR A 1 170 ? -0.207 -12.655 14.753 1.00 65.75 170 THR A N 1
ATOM 1380 C CA . THR A 1 170 ? -1.322 -12.164 13.938 1.00 65.75 170 THR A CA 1
ATOM 1381 C C . THR A 1 170 ? -2.632 -12.217 14.713 1.00 65.75 170 THR A C 1
ATOM 1383 O O . THR A 1 170 ? -3.430 -11.283 14.628 1.00 65.75 170 THR A O 1
ATOM 1386 N N . ASP A 1 171 ? -2.793 -13.235 15.559 1.00 65.62 171 ASP A N 1
ATOM 1387 C CA . ASP A 1 171 ? -4.002 -13.450 16.350 1.00 65.62 171 ASP A CA 1
ATOM 1388 C C . ASP A 1 171 ? -4.137 -12.376 17.434 1.00 65.62 171 ASP A C 1
ATOM 1390 O O . ASP A 1 171 ? -5.221 -11.835 17.665 1.00 65.62 171 ASP A O 1
ATOM 1394 N N . ILE A 1 172 ? -3.018 -11.986 18.056 1.00 70.38 172 ILE A N 1
ATOM 1395 C CA . ILE A 1 172 ? -2.993 -10.896 19.041 1.00 70.38 172 ILE A CA 1
ATOM 1396 C C . ILE A 1 172 ? -3.413 -9.578 18.384 1.00 70.38 172 ILE A C 1
ATOM 1398 O O . ILE A 1 172 ? -4.201 -8.825 18.957 1.00 70.38 172 ILE A O 1
ATOM 1402 N N . SER A 1 173 ? -2.926 -9.303 17.174 1.00 69.00 173 SER A N 1
ATOM 1403 C CA . SER A 1 173 ? -3.239 -8.057 16.462 1.00 69.00 173 SER A CA 1
ATOM 1404 C C . SER A 1 173 ? -4.720 -7.959 16.086 1.00 69.00 173 SER A C 1
ATOM 1406 O O . SER A 1 173 ? -5.334 -6.902 16.261 1.00 69.00 173 SER A O 1
ATOM 1408 N N . ASP A 1 174 ? -5.312 -9.064 15.635 1.00 73.00 174 ASP A N 1
ATOM 1409 C CA . ASP A 1 174 ? -6.735 -9.131 15.301 1.00 73.00 174 ASP A CA 1
ATOM 1410 C C . ASP A 1 174 ? -7.619 -8.985 16.546 1.00 73.00 174 ASP A C 1
ATOM 1412 O O . ASP A 1 174 ? -8.602 -8.234 16.533 1.00 73.00 174 ASP A O 1
ATOM 1416 N N . ILE A 1 175 ? -7.243 -9.626 17.658 1.00 75.19 175 ILE A N 1
ATOM 1417 C CA . ILE A 1 175 ? -7.926 -9.463 18.948 1.00 75.19 175 ILE A CA 1
ATOM 1418 C C . ILE A 1 175 ? -7.848 -8.005 19.414 1.00 75.19 175 ILE A C 1
ATOM 1420 O O . ILE A 1 175 ? -8.854 -7.432 19.840 1.00 75.19 175 ILE A O 1
ATOM 1424 N N . GLU A 1 176 ? -6.684 -7.363 19.307 1.00 74.56 176 GLU A N 1
ATOM 1425 C CA . GLU A 1 176 ? -6.534 -5.951 19.658 1.00 74.56 176 GLU A CA 1
ATOM 1426 C C . GLU A 1 176 ? -7.423 -5.036 18.810 1.00 74.56 176 GLU A C 1
ATOM 1428 O O . GLU A 1 176 ? -7.967 -4.057 19.338 1.00 74.56 176 GLU A O 1
ATOM 1433 N N . GLN A 1 177 ? -7.587 -5.344 17.520 1.00 76.75 177 GLN A N 1
ATOM 1434 C CA . GLN A 1 177 ? -8.491 -4.606 16.644 1.00 76.75 177 GLN A CA 1
ATOM 1435 C C . GLN A 1 177 ? -9.944 -4.762 17.105 1.00 76.75 177 GLN A C 1
ATOM 1437 O O . GLN A 1 177 ? -10.628 -3.759 17.308 1.00 76.75 177 GLN A O 1
ATOM 1442 N N . GLN A 1 178 ? -10.392 -5.992 17.370 1.00 81.12 178 GLN A N 1
ATOM 1443 C CA . GLN A 1 178 ? -11.750 -6.250 17.862 1.00 81.12 178 GLN A CA 1
ATOM 1444 C C . GLN A 1 178 ? -12.026 -5.554 19.204 1.00 81.12 178 GLN A C 1
ATOM 1446 O O . GLN A 1 178 ? -13.106 -4.997 19.408 1.00 81.12 178 GLN A O 1
ATOM 1451 N N . ILE A 1 179 ? -11.048 -5.540 20.118 1.00 81.75 179 ILE A N 1
ATOM 1452 C CA . ILE A 1 179 ? -11.150 -4.818 21.396 1.00 81.75 179 ILE A CA 1
ATOM 1453 C C . ILE A 1 179 ? -11.323 -3.316 21.156 1.00 81.75 179 ILE A C 1
ATOM 1455 O O . ILE A 1 179 ? -12.139 -2.672 21.821 1.00 81.75 179 ILE A O 1
ATOM 1459 N N . SER A 1 180 ? -10.561 -2.743 20.223 1.00 76.88 180 SER A N 1
ATOM 1460 C CA . SER A 1 180 ? -10.663 -1.324 19.882 1.00 76.88 180 SER A CA 1
ATOM 1461 C C . SER A 1 180 ? -12.021 -0.973 19.272 1.00 76.88 180 SER A C 1
ATOM 1463 O O . SER A 1 180 ? -12.631 0.018 19.679 1.00 76.88 180 SER A O 1
ATOM 1465 N N . ASP A 1 181 ? -12.522 -1.800 18.354 1.00 82.62 181 ASP A N 1
ATOM 1466 C CA . ASP A 1 181 ? -13.817 -1.597 17.701 1.00 82.62 181 ASP A CA 1
ATOM 1467 C C . ASP A 1 181 ? -14.961 -1.654 18.728 1.00 82.62 181 ASP A C 1
ATOM 1469 O O . ASP A 1 181 ? -15.769 -0.724 18.808 1.00 82.62 181 ASP A O 1
ATOM 1473 N N . LYS A 1 182 ? -14.954 -2.652 19.625 1.00 83.62 182 LYS A N 1
ATOM 1474 C CA . LYS A 1 182 ? -15.927 -2.751 20.728 1.00 83.62 182 LYS A CA 1
ATOM 1475 C C . LYS A 1 182 ? -15.860 -1.574 21.701 1.00 83.62 182 LYS A C 1
ATOM 1477 O O . LYS A 1 182 ? -16.891 -1.110 22.179 1.00 83.62 182 LYS A O 1
ATOM 1482 N N . ARG A 1 183 ? -14.665 -1.057 22.012 1.00 80.88 183 ARG A N 1
ATOM 1483 C CA . ARG A 1 183 ? -14.517 0.140 22.864 1.00 80.88 183 ARG A CA 1
ATOM 1484 C C . ARG A 1 183 ? -15.083 1.391 22.200 1.00 80.88 183 ARG A C 1
ATOM 1486 O O . ARG A 1 183 ? -15.693 2.212 22.881 1.00 80.88 183 ARG A O 1
ATOM 1493 N N . SER A 1 184 ? -14.883 1.540 20.891 1.00 80.88 184 SER A N 1
ATOM 1494 C CA . SER A 1 184 ? -15.467 2.635 20.111 1.00 80.88 184 SER A CA 1
ATOM 1495 C C . SER A 1 184 ? -16.995 2.564 20.127 1.00 80.88 184 SER A C 1
ATOM 1497 O O . SER A 1 184 ? -17.661 3.559 20.416 1.00 80.88 184 SER A O 1
ATOM 1499 N N . GLU A 1 185 ? -17.553 1.371 19.913 1.00 85.50 185 GLU A N 1
ATOM 1500 C CA . GLU A 1 185 ? -18.993 1.127 19.988 1.00 85.50 185 GLU A CA 1
ATOM 1501 C C . GLU A 1 185 ? -19.557 1.442 21.379 1.00 85.50 185 GLU A C 1
ATOM 1503 O O . GLU A 1 185 ? -20.533 2.183 21.488 1.00 85.50 185 GLU A O 1
ATOM 1508 N N . LEU A 1 186 ? -18.894 0.976 22.443 1.00 85.75 186 LEU A N 1
ATOM 1509 C CA . LEU A 1 186 ? -19.279 1.269 23.824 1.00 85.75 186 LEU A CA 1
ATOM 1510 C C . LEU A 1 186 ? -19.278 2.776 24.093 1.00 85.75 186 LEU A C 1
ATOM 1512 O O . LEU A 1 186 ? -20.243 3.297 24.646 1.00 85.75 186 LEU A O 1
ATOM 1516 N N . ASN A 1 187 ? -18.241 3.500 23.665 1.00 85.00 187 ASN A N 1
ATOM 1517 C CA . ASN A 1 187 ? -18.188 4.954 23.819 1.00 85.00 187 ASN A CA 1
ATOM 1518 C C . ASN A 1 187 ? -19.309 5.662 23.047 1.00 85.00 187 ASN A C 1
ATOM 1520 O O . ASN A 1 187 ? -19.884 6.622 23.555 1.00 85.00 187 ASN A O 1
ATOM 1524 N N . ASN A 1 188 ? -19.654 5.193 21.847 1.00 87.38 188 ASN A N 1
ATOM 1525 C CA . ASN A 1 188 ? -20.769 5.746 21.079 1.00 87.38 188 ASN A CA 1
ATOM 1526 C C . ASN A 1 188 ? -22.115 5.469 21.754 1.00 87.38 188 ASN A C 1
ATOM 1528 O O . ASN A 1 188 ? -22.958 6.362 21.820 1.00 87.38 188 ASN A O 1
ATOM 1532 N N . LEU A 1 189 ? -22.316 4.259 22.280 1.00 86.81 189 LEU A N 1
ATOM 1533 C CA . LEU A 1 189 ? -23.527 3.903 23.011 1.00 86.81 189 LEU A CA 1
ATOM 1534 C C . LEU A 1 189 ? -23.645 4.705 24.310 1.00 86.81 189 LEU A C 1
ATOM 1536 O O . LEU A 1 189 ? -24.721 5.199 24.623 1.00 86.81 189 LEU A O 1
ATOM 1540 N N . ARG A 1 190 ? -22.528 4.915 25.013 1.00 87.31 190 ARG A N 1
ATOM 1541 C CA . ARG A 1 190 ? -22.471 5.744 26.219 1.00 87.31 190 ARG A CA 1
ATOM 1542 C C . ARG A 1 190 ? -22.820 7.200 25.927 1.00 87.31 190 ARG A C 1
ATOM 1544 O O . ARG A 1 190 ? -23.617 7.764 26.657 1.00 87.31 190 ARG A O 1
ATOM 1551 N N . LYS A 1 191 ? -22.307 7.777 24.835 1.00 87.38 191 LYS A N 1
ATOM 1552 C CA . LYS A 1 191 ? -22.690 9.129 24.390 1.00 87.38 191 LYS A CA 1
ATOM 1553 C C . LYS A 1 191 ? -24.168 9.224 24.022 1.00 87.38 191 LYS A C 1
ATOM 1555 O O . LYS A 1 191 ? -24.823 10.188 24.385 1.00 87.38 191 LYS A O 1
ATOM 1560 N N . LYS A 1 192 ? -24.709 8.221 23.320 1.00 86.25 192 LYS A N 1
ATOM 1561 C CA . LYS A 1 192 ? -26.151 8.156 23.025 1.00 86.25 192 LYS A CA 1
ATOM 1562 C C . LYS A 1 192 ? -26.972 8.098 24.309 1.00 86.25 192 LYS A C 1
ATOM 1564 O O . LYS A 1 192 ? -27.947 8.825 24.420 1.00 86.25 192 LYS A O 1
ATOM 1569 N N . TYR A 1 193 ? -26.567 7.262 25.262 1.00 85.56 193 TYR A N 1
ATOM 1570 C CA . TYR A 1 193 ? -27.210 7.171 26.567 1.00 85.56 193 TYR A CA 1
ATOM 1571 C C . TYR A 1 193 ? -27.152 8.507 27.311 1.00 85.56 193 TYR A C 1
ATOM 1573 O O . TYR A 1 193 ? -28.171 8.959 27.811 1.00 85.56 193 TYR A O 1
ATOM 1581 N N . GLU A 1 194 ? -25.990 9.158 27.332 1.00 86.00 194 GLU A N 1
ATOM 1582 C CA . GLU A 1 194 ? -25.794 10.464 27.963 1.00 86.00 194 GLU A CA 1
ATOM 1583 C C . GLU A 1 194 ? -26.714 11.517 27.334 1.00 86.00 194 GLU A C 1
ATOM 1585 O O . GLU A 1 194 ? -27.509 12.114 28.053 1.00 86.00 194 GLU A O 1
ATOM 1590 N N . HIS A 1 195 ? -26.743 11.628 26.002 1.00 85.12 195 HIS A N 1
ATOM 1591 C CA . HIS A 1 195 ? -27.655 12.535 25.295 1.00 85.12 195 HIS A CA 1
ATOM 1592 C C . HIS A 1 195 ? -29.136 12.235 25.568 1.00 85.12 195 HIS A C 1
ATOM 1594 O O . HIS A 1 195 ? -29.922 13.158 25.747 1.00 85.12 195 HIS A O 1
ATOM 1600 N N . VAL A 1 196 ? -29.538 10.959 25.594 1.00 81.75 196 VAL A N 1
ATOM 1601 C CA . VAL A 1 196 ? -30.924 10.574 25.912 1.00 81.75 196 VAL A CA 1
ATOM 1602 C C . VAL A 1 196 ? -31.253 10.919 27.363 1.00 81.75 196 VAL A C 1
ATOM 1604 O O . VAL A 1 196 ? -32.321 11.452 27.632 1.00 81.75 196 VAL A O 1
ATOM 1607 N N . SER A 1 197 ? -30.338 10.664 28.298 1.00 78.06 197 SER A N 1
ATOM 1608 C CA . SER A 1 197 ? -30.536 10.985 29.713 1.00 78.06 197 SER A CA 1
ATOM 1609 C C . SER A 1 197 ? -30.603 12.492 29.971 1.00 78.06 197 SER A C 1
ATOM 1611 O O . SER A 1 197 ? -31.388 12.937 30.804 1.00 78.06 197 SER A O 1
ATOM 1613 N N . GLU A 1 198 ? -29.819 13.277 29.233 1.00 79.81 198 GLU A N 1
ATOM 1614 C CA . GLU A 1 198 ? -29.804 14.736 29.302 1.00 79.81 198 GLU A CA 1
ATOM 1615 C C . GLU A 1 198 ? -31.085 15.318 28.693 1.00 79.81 198 GLU A C 1
ATOM 1617 O O . GLU A 1 198 ? -31.740 16.134 29.334 1.00 79.81 198 GLU A O 1
ATOM 1622 N N . PHE A 1 199 ? -31.529 14.794 27.545 1.00 80.06 199 PHE A N 1
ATOM 1623 C CA . PHE A 1 199 ? -32.823 15.134 26.948 1.00 80.06 199 PHE A CA 1
ATOM 1624 C C . PHE A 1 199 ? -33.999 14.828 27.888 1.00 80.06 199 PHE A C 1
ATOM 1626 O O . PHE A 1 199 ? -34.871 15.672 28.082 1.00 80.06 199 PHE A O 1
ATOM 1633 N N . LEU A 1 200 ? -34.017 13.645 28.513 1.00 73.19 200 LEU A N 1
ATOM 1634 C CA . LEU A 1 200 ? -35.071 13.272 29.462 1.00 73.19 200 LEU A CA 1
ATOM 1635 C C . LEU A 1 200 ? -35.090 14.211 30.678 1.00 73.19 200 LEU A C 1
ATOM 1637 O O . LEU A 1 200 ? -36.160 14.708 31.040 1.00 73.19 200 LEU A O 1
ATOM 1641 N N . ARG A 1 201 ? -33.912 14.553 31.220 1.00 70.69 201 ARG A N 1
ATOM 1642 C CA . ARG A 1 201 ? -33.769 15.554 32.289 1.00 70.69 201 ARG A CA 1
ATOM 1643 C C . ARG A 1 201 ? -34.275 16.937 31.883 1.00 70.69 201 ARG A C 1
ATOM 1645 O O . ARG A 1 201 ? -34.957 17.573 32.680 1.00 70.69 201 ARG A O 1
ATOM 1652 N N . GLU A 1 202 ? -33.976 17.399 30.670 1.00 69.25 202 GLU A N 1
ATOM 1653 C CA . GLU A 1 202 ? -34.468 18.686 30.153 1.00 69.25 202 GLU A CA 1
ATOM 1654 C C . GLU A 1 202 ? -35.993 18.698 29.958 1.00 69.25 202 GLU A C 1
ATOM 1656 O O . GLU A 1 202 ? -36.632 19.728 30.163 1.00 69.25 202 GLU A O 1
ATOM 1661 N N . THR A 1 203 ? -36.594 17.554 29.615 1.00 68.50 203 THR A N 1
ATOM 1662 C CA . THR A 1 203 ? -38.055 17.409 29.453 1.00 68.50 203 THR A CA 1
ATOM 1663 C C . THR A 1 203 ? -38.823 17.234 30.770 1.00 68.50 203 THR A C 1
ATOM 1665 O O . THR A 1 203 ? -40.047 17.133 30.745 1.00 68.50 203 THR A O 1
ATOM 1668 N N . GLY A 1 204 ? -38.135 17.237 31.917 1.00 59.09 204 GLY A N 1
ATOM 1669 C CA . GLY A 1 204 ? -38.752 17.165 33.246 1.00 59.09 204 GLY A CA 1
ATOM 1670 C C . GLY A 1 204 ? -38.901 15.755 33.829 1.00 59.09 204 GLY A C 1
ATOM 1671 O O . GLY A 1 204 ? -39.479 15.618 34.903 1.00 59.09 204 GLY A O 1
ATOM 1672 N N . TYR A 1 205 ? -38.356 14.723 33.178 1.00 55.62 205 TYR A N 1
ATOM 1673 C CA . TYR A 1 205 ? -38.266 13.371 33.735 1.00 55.62 205 TYR A CA 1
ATOM 1674 C C . TYR A 1 205 ? -36.854 13.153 34.285 1.00 55.62 205 TYR A C 1
ATOM 1676 O O . TYR A 1 205 ? -35.881 13.037 33.540 1.00 55.62 205 TYR A O 1
ATOM 1684 N N . GLU A 1 206 ? -36.710 13.129 35.611 1.00 54.62 206 GLU A N 1
ATOM 1685 C CA . GLU A 1 206 ? -35.392 13.116 36.257 1.00 54.62 206 GLU A CA 1
ATOM 1686 C C . GLU A 1 206 ? -34.608 11.805 36.032 1.00 54.62 206 GLU A C 1
ATOM 1688 O O . GLU A 1 206 ? -33.374 11.816 36.133 1.00 54.62 206 GLU A O 1
ATOM 1693 N N . SER A 1 207 ? -35.283 10.685 35.711 1.00 57.97 207 SER A N 1
ATOM 1694 C CA . SER A 1 207 ? -34.652 9.383 35.414 1.00 57.97 207 SER A CA 1
ATOM 1695 C C . SER A 1 207 ? -35.610 8.334 34.797 1.00 57.97 207 SER A C 1
ATOM 1697 O O . SER A 1 207 ? -36.822 8.477 34.890 1.00 57.97 207 SER A O 1
ATOM 1699 N N . ILE A 1 208 ? -35.093 7.242 34.208 1.00 57.84 208 ILE A N 1
ATOM 1700 C CA . ILE A 1 208 ? -35.908 6.108 33.695 1.00 57.84 208 ILE A CA 1
ATOM 1701 C C . ILE A 1 208 ? -36.906 5.560 34.747 1.00 57.84 208 ILE A C 1
ATOM 1703 O O . ILE A 1 208 ? -38.064 5.385 34.386 1.00 57.84 208 ILE A O 1
ATOM 1707 N N . PRO A 1 209 ? -36.536 5.398 36.038 1.00 59.66 209 PRO A N 1
ATOM 1708 C CA . PRO A 1 209 ? -37.488 5.053 37.099 1.00 59.66 209 PRO A CA 1
ATOM 1709 C C . PRO A 1 209 ? -38.713 5.972 37.184 1.00 59.66 209 PRO A C 1
ATOM 1711 O O . PRO A 1 209 ? -39.817 5.486 37.351 1.00 59.66 209 PRO A O 1
ATOM 1714 N N . SER A 1 210 ? -38.552 7.286 36.980 1.00 59.75 210 SER A N 1
ATOM 1715 C CA . SER A 1 210 ? -39.692 8.221 37.008 1.00 59.75 210 SER A CA 1
ATOM 1716 C C . SER A 1 210 ? -40.647 8.072 35.819 1.00 59.75 210 SER A C 1
ATOM 1718 O O . SER A 1 210 ? -41.786 8.524 35.885 1.00 59.75 210 SER A O 1
ATOM 1720 N N . ILE A 1 211 ? -40.190 7.456 34.725 1.00 62.84 211 ILE A N 1
ATOM 1721 C CA . ILE A 1 211 ? -41.041 7.127 33.578 1.00 62.84 211 ILE A CA 1
ATOM 1722 C C . ILE A 1 211 ? -41.801 5.831 33.863 1.00 62.84 211 ILE A C 1
ATOM 1724 O O . ILE A 1 211 ? -42.992 5.777 33.579 1.00 62.84 211 ILE A O 1
ATOM 1728 N N . ASP A 1 212 ? -41.143 4.832 34.457 1.00 64.88 212 ASP A N 1
ATOM 1729 C CA . ASP A 1 212 ? -41.807 3.600 34.902 1.00 64.88 212 ASP A CA 1
ATOM 1730 C C . ASP A 1 212 ? -42.888 3.910 35.955 1.00 64.88 212 ASP A C 1
ATOM 1732 O O . ASP A 1 212 ? -44.014 3.439 35.815 1.00 64.88 212 ASP A O 1
ATOM 1736 N N . ASP A 1 213 ? -42.604 4.799 36.916 1.00 69.00 213 ASP A N 1
ATOM 1737 C CA . ASP A 1 213 ? -43.581 5.258 37.916 1.00 69.00 213 ASP A CA 1
ATOM 1738 C C . ASP A 1 213 ? -44.784 5.974 37.262 1.00 69.00 213 ASP A C 1
ATOM 1740 O O . ASP A 1 213 ? -45.933 5.771 37.653 1.00 69.00 213 ASP A O 1
ATOM 1744 N N . ALA A 1 214 ? -44.546 6.793 36.229 1.00 67.94 214 ALA A N 1
ATOM 1745 C CA . ALA A 1 214 ? -45.612 7.497 35.509 1.00 67.94 214 ALA A CA 1
ATOM 1746 C C . ALA A 1 214 ? -46.461 6.559 34.630 1.00 67.94 214 ALA A C 1
ATOM 1748 O O . ALA A 1 214 ? -47.655 6.804 34.433 1.00 67.94 214 ALA A O 1
ATOM 1749 N N . ILE A 1 215 ? -45.863 5.489 34.095 1.00 73.31 215 ILE A N 1
ATOM 1750 C CA . ILE A 1 215 ? -46.585 4.435 33.370 1.00 73.31 215 ILE A CA 1
ATOM 1751 C C . ILE A 1 215 ? -47.478 3.665 34.345 1.00 73.31 215 ILE A C 1
ATOM 1753 O O . ILE A 1 215 ? -48.654 3.463 34.053 1.00 73.31 215 ILE A O 1
ATOM 1757 N N . GLU A 1 216 ? -46.957 3.318 35.523 1.00 75.88 216 GLU A N 1
ATOM 1758 C CA . GLU A 1 216 ? -47.716 2.623 36.564 1.00 75.88 216 GLU A CA 1
ATOM 1759 C C . GLU A 1 216 ? -48.897 3.480 37.068 1.00 75.88 216 GLU A C 1
ATOM 1761 O O . GLU A 1 216 ? -50.009 2.978 37.243 1.00 75.88 216 GLU A O 1
ATOM 1766 N N . GLU A 1 217 ? -48.714 4.799 37.199 1.00 76.31 217 GLU A N 1
ATOM 1767 C CA . GLU A 1 217 ? -49.801 5.735 37.519 1.00 76.31 217 GLU A CA 1
ATOM 1768 C C . GLU A 1 217 ? -50.867 5.803 36.406 1.00 76.31 217 GLU A C 1
ATOM 1770 O O . GLU A 1 217 ? -52.069 5.819 36.690 1.00 76.31 217 GLU A O 1
ATOM 1775 N N . CYS A 1 218 ? -50.458 5.782 35.133 1.00 75.31 218 CYS A N 1
ATOM 1776 C CA . CYS A 1 218 ? -51.387 5.744 33.999 1.00 75.31 218 CYS A CA 1
ATOM 1777 C C . CYS A 1 218 ? -52.199 4.442 33.946 1.00 75.31 218 CYS A C 1
ATOM 1779 O O . CYS A 1 218 ? -53.400 4.492 33.666 1.00 75.31 218 CYS A O 1
ATOM 1781 N N . ASP A 1 219 ? -51.578 3.300 34.242 1.00 82.50 219 ASP A N 1
ATOM 1782 C CA . ASP A 1 219 ? -52.252 1.999 34.286 1.00 82.50 219 ASP A CA 1
ATOM 1783 C C . ASP A 1 219 ? -53.284 1.944 35.424 1.00 82.50 219 ASP A C 1
ATOM 1785 O O . ASP A 1 219 ? -54.421 1.512 35.216 1.00 82.50 219 ASP A O 1
ATOM 1789 N N . LEU A 1 220 ? -52.953 2.489 36.601 1.00 81.56 220 LEU A N 1
ATOM 1790 C CA . LEU A 1 220 ? -53.901 2.617 37.715 1.00 81.56 220 LEU A CA 1
ATOM 1791 C C . LEU A 1 220 ? -55.109 3.492 37.351 1.00 81.56 220 LEU A C 1
ATOM 1793 O O . LEU A 1 220 ? -56.251 3.165 37.693 1.00 81.56 220 LEU A O 1
ATOM 1797 N N . ILE A 1 221 ? -54.881 4.595 36.632 1.00 82.12 221 ILE A N 1
ATOM 1798 C CA . ILE A 1 221 ? -55.958 5.464 36.145 1.00 82.12 221 ILE A CA 1
ATOM 1799 C C . ILE A 1 221 ? -56.821 4.722 35.116 1.00 82.12 221 ILE A C 1
ATOM 1801 O O . ILE A 1 221 ? -58.050 4.784 35.199 1.00 82.12 221 ILE A O 1
ATOM 1805 N N . TYR A 1 222 ? -56.211 3.986 34.186 1.00 84.00 222 TYR A N 1
ATOM 1806 C CA . TYR A 1 222 ? -56.921 3.196 33.179 1.00 84.00 222 TYR A CA 1
ATOM 1807 C C . TYR A 1 222 ? -57.815 2.116 33.805 1.00 84.00 222 TYR A C 1
ATOM 1809 O O . TYR A 1 222 ? -58.983 1.976 33.426 1.00 84.00 222 TYR A O 1
ATOM 1817 N N . ASP A 1 223 ? -57.312 1.402 34.810 1.00 82.62 223 ASP A N 1
ATOM 1818 C CA . ASP A 1 223 ? -58.089 0.404 35.545 1.00 82.62 223 ASP A CA 1
ATOM 1819 C C . ASP A 1 223 ? -59.242 1.043 36.326 1.00 82.62 223 ASP A C 1
ATOM 1821 O O . ASP A 1 223 ? -60.368 0.537 36.298 1.00 82.62 223 ASP A O 1
ATOM 1825 N N . SER A 1 224 ? -59.010 2.200 36.956 1.00 80.62 224 SER A N 1
ATOM 1826 C CA . SER A 1 224 ? -60.066 2.938 37.659 1.00 80.62 224 SER A CA 1
ATOM 1827 C C . SER A 1 224 ? -61.191 3.391 36.716 1.00 80.62 224 SER A C 1
ATOM 1829 O O . SER A 1 224 ? -62.370 3.205 37.025 1.00 80.62 224 SER A O 1
ATOM 1831 N N . LEU A 1 225 ? -60.838 3.882 35.523 1.00 79.81 225 LEU A N 1
ATOM 1832 C CA . LEU A 1 225 ? -61.781 4.280 34.478 1.00 79.81 225 LEU A CA 1
ATOM 1833 C C . LEU A 1 225 ? -62.568 3.084 33.942 1.00 79.81 225 LEU A C 1
ATOM 1835 O O . LEU A 1 225 ? -63.767 3.205 33.708 1.00 79.81 225 LEU A O 1
ATOM 1839 N N . ASN A 1 226 ? -61.940 1.917 33.784 1.00 81.88 226 ASN A N 1
ATOM 1840 C CA . ASN A 1 226 ? -62.643 0.701 33.371 1.00 81.88 226 ASN A CA 1
ATOM 1841 C C . ASN A 1 226 ? -63.630 0.205 34.429 1.00 81.88 226 ASN A C 1
ATOM 1843 O O . ASN A 1 226 ? -64.727 -0.239 34.083 1.00 81.88 226 ASN A O 1
ATOM 1847 N N . ILE A 1 227 ? -63.277 0.301 35.712 1.00 82.44 227 ILE A N 1
ATOM 1848 C CA . ILE A 1 227 ? -64.191 -0.017 36.816 1.00 82.44 227 ILE A CA 1
ATOM 1849 C C . ILE A 1 227 ? -65.376 0.952 36.810 1.00 82.44 227 ILE A C 1
ATOM 1851 O O . ILE A 1 227 ? -66.528 0.521 36.918 1.00 82.44 227 ILE A O 1
ATOM 1855 N N . GLU A 1 228 ? -65.118 2.247 36.627 1.00 81.31 228 GLU A N 1
ATOM 1856 C CA . GLU A 1 228 ? -66.165 3.261 36.540 1.00 81.31 228 GLU A CA 1
ATOM 1857 C C . GLU A 1 228 ? -67.081 3.011 35.333 1.00 81.31 228 GLU A C 1
ATOM 1859 O O . GLU A 1 228 ? -68.303 2.990 35.486 1.00 81.31 228 GLU A O 1
ATOM 1864 N N . LEU A 1 229 ? -66.518 2.684 34.167 1.00 78.94 229 LEU A N 1
ATOM 1865 C CA . LEU A 1 229 ? -67.265 2.326 32.960 1.00 78.94 229 LEU A CA 1
ATOM 1866 C C . LEU A 1 229 ? -68.125 1.074 33.193 1.00 78.94 229 LEU A C 1
ATOM 1868 O O . LEU A 1 229 ? -69.309 1.066 32.858 1.00 78.94 229 LEU A O 1
ATOM 1872 N N . HIS A 1 230 ? -67.588 0.037 33.839 1.00 77.31 230 HIS A N 1
ATOM 1873 C CA . HIS A 1 230 ? -68.357 -1.154 34.208 1.00 77.31 230 HIS A CA 1
ATOM 1874 C C . HIS A 1 230 ? -69.484 -0.854 35.208 1.00 77.31 230 HIS A C 1
ATOM 1876 O O . HIS A 1 230 ? -70.581 -1.412 35.086 1.00 77.31 230 HIS A O 1
ATOM 1882 N N . SER A 1 231 ? -69.263 0.047 36.166 1.00 77.62 231 SER A N 1
ATOM 1883 C CA . SER A 1 231 ? -70.298 0.496 37.108 1.00 77.62 231 SER A CA 1
ATOM 1884 C C . SER A 1 231 ? -71.400 1.325 36.420 1.00 77.62 231 SER A C 1
ATOM 1886 O O . SER A 1 231 ? -72.593 1.162 36.689 1.00 77.62 231 SER A O 1
ATOM 1888 N N . LEU A 1 232 ? -71.031 2.154 35.443 1.00 74.94 232 LEU A N 1
ATOM 1889 C CA . LEU A 1 232 ? -71.963 2.912 34.608 1.00 74.94 232 LEU A CA 1
ATOM 1890 C C . LEU A 1 232 ? -72.787 1.990 33.708 1.00 74.94 232 LEU A C 1
ATOM 1892 O O . LEU A 1 232 ? -73.996 2.154 33.577 1.00 74.94 232 LEU A O 1
ATOM 1896 N N . ASN A 1 233 ? -72.150 0.979 33.126 1.00 69.81 233 ASN A N 1
ATOM 1897 C CA . ASN A 1 233 ? -72.820 0.030 32.249 1.00 69.81 233 ASN A CA 1
ATOM 1898 C C . ASN A 1 233 ? -73.791 -0.867 33.038 1.00 69.81 233 ASN A C 1
ATOM 1900 O O . ASN A 1 233 ? -74.922 -1.097 32.615 1.00 69.81 233 ASN A O 1
ATOM 1904 N N . SER A 1 234 ? -73.402 -1.306 34.239 1.00 67.94 234 SER A N 1
ATOM 1905 C CA . SER A 1 234 ? -74.292 -2.059 35.135 1.00 67.94 234 SER A CA 1
ATOM 1906 C C . SER A 1 234 ? -75.446 -1.211 35.681 1.00 67.94 234 SER A C 1
ATOM 1908 O O . SER A 1 234 ? -76.575 -1.696 35.733 1.00 67.94 234 SER A O 1
ATOM 1910 N N . SER A 1 235 ? -75.224 0.066 36.006 1.00 67.19 235 SER A N 1
ATOM 1911 C CA . SER A 1 235 ? -76.309 0.976 36.406 1.00 67.19 235 SER A CA 1
ATOM 1912 C C . SER A 1 235 ? -77.249 1.342 35.247 1.00 67.19 235 SER A C 1
ATOM 1914 O O . SER A 1 235 ? -78.461 1.436 35.454 1.00 67.19 235 SER A O 1
ATOM 1916 N N . MET A 1 236 ? -76.745 1.466 34.013 1.00 61.09 236 MET A N 1
ATOM 1917 C CA . MET A 1 236 ? -77.583 1.593 32.813 1.00 61.09 236 MET A CA 1
ATOM 1918 C C . MET A 1 236 ? -78.431 0.339 32.566 1.00 61.09 236 MET A C 1
ATOM 1920 O O . MET A 1 236 ? -79.620 0.464 32.273 1.00 61.09 236 MET A O 1
ATOM 1924 N N . MET A 1 237 ? -77.858 -0.858 32.727 1.00 59.84 237 MET A N 1
ATOM 1925 C CA . MET A 1 237 ? -78.591 -2.123 32.595 1.00 59.84 237 MET A CA 1
ATOM 1926 C C . MET A 1 237 ? -79.661 -2.280 33.688 1.00 59.84 237 MET A C 1
ATOM 1928 O O . MET A 1 237 ? -80.806 -2.591 33.366 1.00 59.84 237 MET A O 1
ATOM 1932 N N . ALA A 1 238 ? -79.354 -1.943 34.945 1.00 53.44 238 ALA A N 1
ATOM 1933 C CA . ALA A 1 238 ? -80.317 -1.974 36.052 1.00 53.44 238 ALA A CA 1
ATOM 1934 C C . ALA A 1 238 ? -81.471 -0.962 35.882 1.00 53.44 238 ALA A C 1
ATOM 1936 O O . ALA A 1 238 ? -82.617 -1.246 36.232 1.00 53.44 238 ALA A O 1
ATOM 1937 N N . ASN A 1 239 ? -81.208 0.210 35.290 1.00 55.25 239 ASN A N 1
ATOM 1938 C CA . ASN A 1 239 ? -82.268 1.158 34.928 1.00 55.25 239 ASN A CA 1
ATOM 1939 C C . ASN A 1 239 ? -83.123 0.674 33.743 1.00 55.25 239 ASN A C 1
ATOM 1941 O O . ASN A 1 239 ? -84.296 1.044 33.644 1.00 55.25 239 ASN A O 1
ATOM 1945 N N . SER A 1 240 ? -82.576 -0.175 32.869 1.00 57.00 240 SER A N 1
ATOM 1946 C CA . SER A 1 240 ? -83.331 -0.787 31.770 1.00 57.00 240 SER A CA 1
ATOM 1947 C C . S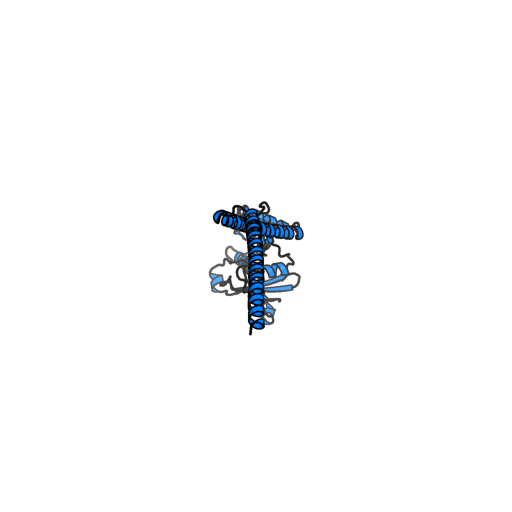ER A 1 240 ? -84.299 -1.880 32.246 1.00 57.00 240 SER A C 1
ATOM 1949 O O . SER A 1 240 ? -85.360 -2.050 31.647 1.00 57.00 240 SER A O 1
ATOM 1951 N N . ASP A 1 241 ? -84.012 -2.546 33.370 1.00 55.38 241 ASP A N 1
ATOM 1952 C CA . ASP A 1 241 ? -84.913 -3.539 33.970 1.00 55.38 241 ASP A CA 1
ATOM 1953 C C . ASP A 1 241 ? -86.178 -2.897 34.552 1.00 55.38 241 ASP A C 1
ATOM 1955 O O . ASP A 1 241 ? -87.281 -3.408 34.346 1.00 55.38 241 ASP A O 1
ATOM 1959 N N . ASN A 1 242 ? -86.057 -1.719 35.178 1.00 57.06 242 ASN A N 1
ATOM 1960 C CA . ASN A 1 242 ? -87.221 -0.921 35.577 1.00 57.06 242 ASN A CA 1
ATOM 1961 C C . ASN A 1 242 ? -88.047 -0.495 34.353 1.00 57.06 242 ASN A C 1
ATOM 1963 O O . ASN A 1 242 ? -89.272 -0.595 34.369 1.00 57.06 242 ASN A O 1
ATOM 1967 N N . TYR A 1 243 ? -87.399 -0.073 33.262 1.00 56.31 243 TYR A N 1
ATOM 1968 C CA . TYR A 1 243 ? -88.086 0.280 32.014 1.00 56.31 243 TYR A CA 1
ATOM 1969 C C . TYR A 1 243 ? -88.822 -0.921 31.389 1.00 56.31 243 TYR A C 1
ATOM 1971 O O . TYR A 1 243 ? -89.950 -0.779 30.915 1.00 56.31 243 TYR A O 1
ATOM 1979 N N . ASN A 1 244 ? -88.233 -2.119 31.448 1.00 58.84 244 ASN A N 1
ATOM 1980 C CA . ASN A 1 244 ? -88.859 -3.358 30.986 1.00 58.84 244 ASN A CA 1
ATOM 1981 C C . ASN A 1 244 ? -90.021 -3.808 31.889 1.00 58.84 244 ASN A C 1
ATOM 1983 O O . ASN A 1 244 ? -91.041 -4.250 31.361 1.00 58.84 244 ASN A O 1
ATOM 1987 N N . GLN A 1 245 ? -89.931 -3.621 33.213 1.00 58.69 245 GLN A N 1
ATOM 1988 C CA . GLN A 1 245 ? -91.054 -3.848 34.134 1.00 58.69 245 GLN A CA 1
ATOM 1989 C C . GLN A 1 245 ? -92.208 -2.863 33.903 1.00 58.69 245 GLN A C 1
ATOM 1991 O O . GLN A 1 245 ? -93.369 -3.266 33.857 1.00 58.69 245 GLN A O 1
ATOM 1996 N N . PHE A 1 246 ? -91.930 -1.573 33.697 1.00 56.12 246 PHE A N 1
ATOM 1997 C CA . PHE A 1 246 ? -92.984 -0.606 33.363 1.00 56.12 246 PHE A CA 1
ATOM 1998 C C . PHE A 1 246 ? -93.649 -0.922 32.016 1.00 56.12 246 PHE A C 1
ATOM 2000 O O . PHE A 1 246 ? -94.858 -0.738 31.865 1.00 56.12 246 PHE A O 1
ATOM 2007 N N . LYS A 1 247 ? -92.892 -1.457 31.052 1.00 56.06 247 LYS A N 1
ATOM 2008 C CA . LYS A 1 247 ? -93.421 -1.908 29.760 1.00 56.06 247 LYS A CA 1
ATOM 2009 C C . LYS A 1 247 ? -94.291 -3.165 29.888 1.00 56.06 247 LYS A C 1
ATOM 2011 O O . LYS A 1 247 ? -95.315 -3.233 29.213 1.00 56.06 247 LYS A O 1
ATOM 2016 N N . SER A 1 248 ? -93.939 -4.111 30.766 1.00 56.91 248 SER A N 1
ATOM 2017 C CA . SER A 1 248 ? -94.750 -5.312 31.016 1.00 56.91 248 SER A CA 1
ATOM 2018 C C . SER A 1 248 ? -96.057 -4.994 31.748 1.00 56.91 248 SER A C 1
ATOM 2020 O O . SER A 1 248 ? -97.107 -5.501 31.359 1.00 56.91 248 SER A O 1
ATOM 2022 N N . TYR A 1 249 ? -96.036 -4.083 32.729 1.00 58.38 249 TYR A N 1
ATOM 2023 C CA . TYR A 1 249 ? -97.264 -3.609 33.381 1.00 58.38 249 TYR A CA 1
ATOM 2024 C C . TYR A 1 249 ? -98.189 -2.852 32.416 1.00 58.38 249 TYR A C 1
ATOM 2026 O O . TYR A 1 249 ? -99.408 -2.954 32.520 1.00 58.38 249 TYR A O 1
ATOM 2034 N N . HIS A 1 250 ? -97.635 -2.122 31.443 1.00 54.19 250 HIS A N 1
ATOM 2035 C CA . HIS A 1 250 ? -98.437 -1.430 30.430 1.00 54.19 250 HIS A CA 1
ATOM 2036 C C . HIS A 1 250 ? -99.071 -2.383 29.399 1.00 54.19 250 HIS A C 1
ATOM 2038 O O . HIS A 1 250 ? -100.103 -2.050 28.819 1.00 54.19 250 HIS A O 1
ATOM 2044 N N . SER A 1 251 ? -98.488 -3.568 29.181 1.00 54.28 251 SER A N 1
ATOM 2045 C CA . SER A 1 251 ? -99.060 -4.608 28.314 1.00 54.28 251 SER A CA 1
ATOM 2046 C C . SER A 1 251 ? -100.089 -5.518 28.992 1.00 54.28 251 SER A C 1
ATOM 2048 O O . SER A 1 251 ? -100.793 -6.217 28.281 1.00 54.28 251 SER A O 1
ATOM 2050 N N . GLU A 1 252 ? -100.183 -5.530 30.327 1.00 52.47 252 GLU A N 1
ATOM 2051 C CA . GLU A 1 252 ? -101.218 -6.286 31.065 1.00 52.47 252 GLU A CA 1
ATOM 2052 C C . GLU A 1 252 ? -102.497 -5.471 31.335 1.00 52.47 252 GLU A C 1
ATOM 2054 O O . GLU A 1 252 ? -103.535 -6.044 31.658 1.00 52.47 252 GLU A O 1
ATOM 2059 N N . PHE A 1 253 ? -102.440 -4.139 31.209 1.00 52.09 253 PHE A N 1
ATOM 2060 C CA . PHE A 1 253 ? -103.589 -3.238 31.392 1.00 52.09 253 PHE A CA 1
ATOM 2061 C C . PHE A 1 253 ? -104.275 -2.801 30.080 1.00 52.09 253 PHE A C 1
ATOM 2063 O O . PHE A 1 253 ? -105.236 -2.031 30.136 1.00 52.09 253 PHE A O 1
ATOM 2070 N N . ASN A 1 254 ? -103.812 -3.294 28.926 1.00 43.72 254 ASN A N 1
ATOM 2071 C CA . ASN A 1 254 ? -104.501 -3.234 27.626 1.00 43.72 254 ASN A CA 1
ATOM 2072 C C . ASN A 1 254 ? -104.849 -4.651 27.166 1.00 43.72 254 ASN A C 1
ATOM 2074 O O . ASN A 1 254 ? -105.853 -4.790 26.432 1.00 43.72 254 ASN A O 1
#

Organism: Klebsiella pneumoniae (NCBI:txid573)

Radius of gyration: 37.79 Å; chains: 1; bounding box: 134×37×64 Å

Sequence (254 aa):
IIHGDSDTGKSSILEFINYLLGASKIELADEIISSVNYAALEVIINDSAYTIVRDIYKPQNFIEVYQCPFERREAFISRKYAPNFSNNNAPDGFFSDFLMDALNFPKLKLKVSPTQVTSQFKRLSFRNIIKYSYVNQDDMGSKSLLGMTDWAKYTYTKEVFKYIYNVLDTDISDIEQQISDKRSELNNLRKKYEHVSEFLRETGYESIPSIDDAIEECDLIYDSLNIELHSLNSSMMANSDNYNQFKSYHSEFN

pLDDT: mean 78.91, std 11.6, range [43.72, 96.62]

Foldseek 3Di:
DDDDDPPPCPLVVVQLVVLLLQDLAGDDDPVCVVPDQKGWDWDAFPNWIKIWMDGRVCSQFWIWIFRHPPVCRVVTDTATAGSDPVDQPGPRYHPQVVVCVSNVQDFAFDFLAPPDLQGDTHTDGVVLVCLVVDDHPVLVPDPCRQHPVPPSSVNNSVVVVCSVVVVDDRVVRVVSVVVNVVVVVVVVVVVVVVVVCVVCVVVPNNDPVSVVVVVVVVVVVVVVVVVVVVVVVVVVVVVVVVVVVVVVVVVVVD

=== Feature glossary ===
Key to the feature types in this record:

pLDDT. pLDDT is the predicted lDDT-Cα score: AlphaFold's confidence that the local environment of each residue (all inter-atomic distances within 15 Å) is correctly placed. It is a per-residue number between 0 and 100, with higher meaning more reliable.

Radius of gyration, Cα contacts, bounding box. The geometric summary reports three shape descriptors. Rg (radius of gyration) measures how spread out the Cα atoms are about their centre of mass; compact globular proteins have small Rg, elongated or unfolded ones large. Cα contacts (<8 Å, |i−j|>4) count long-range residue pairs in spatial proximity — high for tightly packed folds, near zero for rods or random coil. The bounding-box extents give the protein's footprint along x, y, z in Å.

Backbone torsions (φ/ψ). Backbone dihedral angles. Every residue except chain termini has a φ (preceding-C → N → Cα → C) and a ψ (N → Cα → C → next-N). They are reported in degrees following the IUPAC sign convention. Secondary structure is essentially a statement about which (φ, ψ) basin each residue occupies.

Contact-map, Ramachandran, and PAE plots. Plot images: a contact map (which residues are close in 3D, as an N×N binary image), a Ramachandran scatter (backbone torsion angles, revealing secondary-structure composition at a glance), and — for AlphaFold structures — a PAE heatmap (pairwise prediction confidence).

Predicted aligned error. Predicted Aligned Error (PAE) is an AlphaFold confidence matrix: entry (i, j) is the expected error in the position of residue j, in ångströms, when the prediction is superimposed on the true structure at residue i. Low PAE within a block of residues means that block is internally rigid and well-predicted; high PAE between two blocks means their relative placement is uncertain even if each block individually is confident.

Secondary structure (3-state, P-SEA). Three-state secondary structure (P-SEA) collapses the eight DSSP classes into helix (a), strand (b), and coil (c). P-SEA assigns these from Cα geometry alone — distances and angles — without requiring backbone oxygens, so it works on any Cα trace.

Solvent-accessible surface area. Solvent-accessible surface area (SASA) is the area in Å² traced out by the centre of a 1.4 Å probe sphere (a water molecule) rolled over the protein's van der Waals surface (Shrake–Rupley / Lee–Richards construction). Buried residues have near-zero SASA; fully exposed residues can exceed 200 Å². The total SASA scales roughly with the number of surface residues.

Foldseek 3Di. The Foldseek 3Di string encodes local tertiary geometry as a 20-letter alphabet — one character per residue — derived from the relative positions of nearby Cα atoms. Unlike the amino-acid sequence, 3Di is a direct function of the 3D structure, so two proteins with the same fold have similar 3Di strings even at low sequence identity.

B-factor. For experimental (PDB) structures, the B-factor (temperature factor) quantifies the positional spread of each atom in the crystal — a combination of thermal vibration and static disorder — in units of Å². High B-factors mark flexible loops or poorly resolved regions; low B-factors mark the rigid, well-ordered core.

mmCIF coordinates. The mmCIF block holds the 3D Cartesian coordinates of each backbone atom (N, Cα, C, O) in ångströms. mmCIF is the PDB's canonical archive format — a tagged-loop text representation of the atomic model.

InterPro / GO / CATH / organism. Functional annotations link the protein to curated databases. InterPro entries identify conserved domains and families by matching the sequence against member-database signatures (Pfam, PROSITE, CDD, …). Gene Ontology (GO) terms describe molecular function, biological process, and cellular component in a controlled vocabulary. CATH places the structure in a hierarchical fold classification (Class/Architecture/Topology/Homologous-superfamily). The organism is the source species.

Rendered structure images. Structure images are PyMOL renders from six orthogonal camera directions. Cartoon representation draws helices as coils and strands as arrows; sticks shows the backbone as bonds; surface shows the solvent-excluded envelope. Rainbow coloring maps sequence position to hue (blue→red, N→C); chain coloring assigns a distinct color per polypeptide.

Sequence. This is the polypeptide sequence — one letter per residue, N-terminus first. Length ranges from a few dozen residues for small domains to over a thousand for large multi-domain proteins.

Secondary structure (8-state, DSSP). The SS8 string is DSSP's per-residue secondary-structure call. α-helix (H) means an i→i+4 H-bond ladder; β-strand (E) means the residue participates in a β-sheet; 3₁₀ (G) and π (I) are tighter and wider helices; T/S are turns/bends; '-' is loop.

Nearest PDB structures. Structural nearest neighbors (via Foldseek easy-search vs the PDB). Reported per hit: target PDB id, E-value, and alignment TM-score. A TM-score above ~0.5 is the conventional threshold for 'same fold'.